Protein AF-A0A970WD62-F1 (afdb_monomer)

pLDDT: mean 77.35, std 17.76, range [35.75, 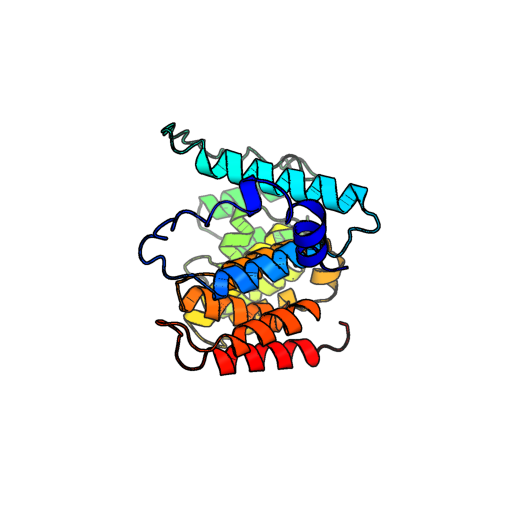95.81]

Mean predicted aligned error: 12.16 Å

Solvent-accessible surface area (backbone atoms only — not comparable to full-atom values): 16224 Å² total; per-residue (Å²): 133,56,71,65,57,52,48,46,73,73,40,54,85,37,71,76,60,66,43,75,75,71,78,70,73,63,74,84,58,78,73,58,62,57,37,51,52,42,50,51,55,64,44,39,66,65,56,72,70,53,86,44,73,66,54,48,52,55,49,51,50,53,51,52,50,52,52,54,53,71,75,70,64,90,70,88,79,88,73,84,76,78,71,77,78,50,97,77,74,67,69,91,80,57,96,60,79,72,84,44,73,50,54,55,46,38,51,49,18,57,75,70,71,48,60,45,70,62,29,47,54,56,28,51,76,77,36,45,63,65,58,65,73,56,50,51,42,44,72,68,37,85,90,61,49,68,70,51,35,36,53,35,47,59,52,52,68,62,42,76,37,75,60,51,58,56,51,45,53,50,52,40,30,60,39,55,73,77,67,46,92,37,74,45,49,51,42,43,54,53,46,69,64,32,63,66,55,52,68,69,40,49,70,62,57,58,49,50,48,51,50,55,33,48,57,32,53,39,45,83,50,43,66,52,23,54,29,25,39,58,48,38,21,73,70,45,55,80,68,48,41,57,53,41,50,54,54,48,69,71,50,80,53,96,69,55,49,94,59,51,57,57,47,36,52,51,18,40,53,47,36,73,68,47,94,85,121

Foldseek 3Di:
DDPVVVCCVVPVPPPVVVPDPPPPVPVVPPPLVQLVLLVCLVCCVVQVVPPDPVSNVVVVVVVVVVVVVVVVPPDDDPPPPPPPPPVQPDDPPDPDRCPDPLSVQLVVCVVVVHCNVVSLLVSLVVALADDLVSLLCLLPNPPQDPVSNLVSLVSPLSHLYLNNQLSLLVSLLVCCPPPNPDPNNVSSLVSNPDVCNCVSNPVVSLVVSLSVLSSQCSDLQQSSNLSSLQSCLRRPEPSLLVSLVVSLVVPDDVNHDPCSNVSSVSSSVSRVPDPPD

Secondary structure (DSSP, 8-state):
--HHHHHHHHHTTSHHHHS--------S----HHHHHHHHHHHHHHHTT--SHHHHHHHHHHHHHHHHHHHH--------------TT---TT-SS-S-SHHHHHHHHHHHTTSSHHHHHHHHHTT-S---HHHHHHHHH-TT--HHHHHHHHHHHTT---THHHHHHHHHHHHHHHHTSS-HHHHHHHHHHH-HHHHHHS-HHHHHHHHHHHHHHTT-S-HHHHHHHHHHHHHH--HHHHHHHHHHHHT---TTPPTTHHHHHHHHHHHHHT-TT-

Nearest PDB structures (foldseek):
  4nee-assembly4_G  TM=2.809E-01  e=1.357E-01  Rattus norvegicus
  6xns-assembly2_D  TM=2.224E-01  e=5.145E-01  synthetic construct

Structure (mmCIF, N/CA/C/O backbone):
data_AF-A0A970WD62-F1
#
_entry.id   AF-A0A970WD62-F1
#
loop_
_atom_site.group_PDB
_atom_site.id
_atom_site.type_symbol
_atom_site.label_atom_id
_atom_site.label_alt_id
_atom_site.label_comp_id
_atom_site.label_asym_id
_atom_site.label_entity_id
_atom_site.label_seq_id
_atom_site.pdbx_PDB_ins_code
_atom_site.Cartn_x
_atom_site.Cartn_y
_atom_site.Cartn_z
_atom_site.occupancy
_atom_site.B_iso_or_equiv
_atom_site.auth_seq_id
_atom_site.auth_comp_id
_atom_site.auth_asym_id
_atom_site.auth_atom_id
_atom_site.pdbx_PDB_model_num
ATOM 1 N N . MET A 1 1 ? -7.511 -5.326 35.220 1.00 47.59 1 MET A N 1
ATOM 2 C CA . MET A 1 1 ? -7.951 -4.019 35.756 1.00 47.59 1 MET A CA 1
ATOM 3 C C . MET A 1 1 ? -7.872 -3.024 34.613 1.00 47.59 1 MET A C 1
ATOM 5 O O . MET A 1 1 ? -6.783 -2.879 34.066 1.00 47.59 1 MET A O 1
ATOM 9 N N . ARG A 1 2 ? -8.993 -2.448 34.161 1.00 71.31 2 ARG A N 1
ATOM 10 C CA . ARG A 1 2 ? -8.977 -1.505 33.029 1.00 71.31 2 ARG A CA 1
ATOM 11 C C . ARG A 1 2 ? -8.326 -0.196 33.497 1.00 71.31 2 ARG A C 1
ATOM 13 O O . ARG A 1 2 ? -8.441 0.155 34.667 1.00 71.31 2 ARG A O 1
ATOM 20 N N . VAL A 1 3 ? -7.614 0.514 32.617 1.00 52.03 3 VAL A N 1
ATOM 21 C CA . VAL A 1 3 ? -6.916 1.778 32.957 1.00 52.03 3 VAL A CA 1
ATOM 22 C C . VAL A 1 3 ? -7.872 2.783 33.610 1.00 52.03 3 VAL A C 1
ATOM 24 O O . VAL A 1 3 ?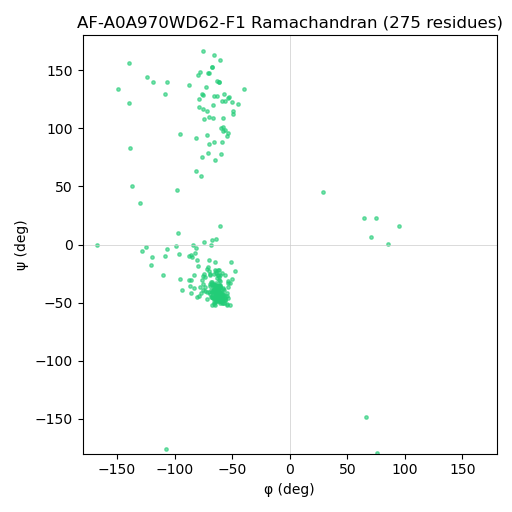 -7.505 3.441 34.579 1.00 52.03 3 VAL A O 1
ATOM 27 N N . LEU A 1 4 ? -9.125 2.817 33.153 1.00 51.03 4 LEU A N 1
ATOM 28 C CA . LEU A 1 4 ? -10.181 3.637 33.735 1.00 51.03 4 LEU A CA 1
ATOM 29 C C . LEU A 1 4 ? -10.470 3.279 35.205 1.00 51.03 4 LEU A C 1
ATOM 31 O O . LEU A 1 4 ? -10.520 4.174 36.040 1.00 51.03 4 LEU A O 1
ATOM 35 N N . ASP A 1 5 ? -10.556 1.990 35.555 1.00 62.59 5 ASP A N 1
ATOM 36 C CA . ASP A 1 5 ? -10.765 1.549 36.945 1.00 62.59 5 ASP A CA 1
ATOM 37 C C . ASP A 1 5 ? -9.610 1.979 37.853 1.00 62.59 5 ASP A C 1
ATOM 39 O O . ASP A 1 5 ? -9.812 2.330 39.014 1.00 62.59 5 ASP A O 1
ATOM 43 N N . TYR A 1 6 ? -8.381 1.937 37.329 1.00 69.56 6 TYR A N 1
ATOM 44 C CA . TYR A 1 6 ? -7.201 2.389 38.058 1.00 69.56 6 TYR A CA 1
ATOM 45 C C . TYR A 1 6 ? -7.244 3.900 38.295 1.00 69.56 6 TYR A C 1
ATOM 47 O O . TYR A 1 6 ? -7.002 4.337 39.417 1.00 69.56 6 TYR A O 1
ATOM 55 N N . LEU A 1 7 ? -7.574 4.688 37.268 1.00 63.34 7 LEU A N 1
ATOM 56 C CA . LEU A 1 7 ? -7.674 6.142 37.381 1.00 63.34 7 LEU A CA 1
ATOM 57 C C . LEU A 1 7 ? -8.795 6.554 38.341 1.00 63.34 7 LEU A C 1
ATOM 59 O O . LEU A 1 7 ? -8.563 7.386 39.213 1.00 63.34 7 LEU A O 1
ATOM 63 N N . ILE A 1 8 ? -9.959 5.904 38.260 1.00 74.44 8 ILE A N 1
ATOM 64 C CA . ILE A 1 8 ? -11.078 6.131 39.182 1.00 74.44 8 ILE A CA 1
ATOM 65 C C . ILE A 1 8 ? -10.669 5.785 40.619 1.00 74.44 8 ILE A C 1
ATOM 67 O O . ILE A 1 8 ? -10.850 6.601 41.515 1.00 74.44 8 ILE A O 1
ATOM 71 N N . ARG A 1 9 ? -10.050 4.621 40.861 1.00 78.38 9 ARG A N 1
ATOM 72 C CA . ARG A 1 9 ? -9.623 4.231 42.220 1.00 78.38 9 ARG A CA 1
ATOM 73 C C . ARG A 1 9 ? -8.501 5.103 42.781 1.00 78.38 9 ARG A C 1
ATOM 75 O O . ARG A 1 9 ? -8.440 5.307 43.986 1.00 78.38 9 ARG A O 1
ATOM 82 N N . ARG A 1 10 ? -7.573 5.559 41.936 1.00 77.00 10 ARG A N 1
ATOM 83 C CA . ARG A 1 10 ? -6.380 6.316 42.351 1.00 77.00 10 ARG A CA 1
ATOM 84 C C . ARG A 1 10 ? -6.680 7.802 42.542 1.00 77.00 10 ARG A C 1
ATOM 86 O O . ARG A 1 10 ? -6.104 8.406 43.439 1.00 77.00 10 ARG A O 1
ATOM 93 N N . TYR A 1 11 ? -7.536 8.375 41.698 1.00 74.56 11 TYR A N 1
ATOM 94 C CA . TYR A 1 11 ? -7.751 9.820 41.627 1.00 74.56 11 TYR A CA 1
ATOM 95 C C . TYR A 1 11 ? -9.189 10.252 41.920 1.00 74.56 11 TYR A C 1
ATOM 97 O O . TYR A 1 11 ? -9.402 11.442 42.126 1.00 74.56 11 TYR A O 1
ATOM 105 N N . GLY A 1 12 ? -10.160 9.335 42.000 1.00 77.50 12 GLY A N 1
ATOM 106 C CA . GLY A 1 12 ? -11.579 9.671 42.192 1.00 77.50 12 GLY A CA 1
ATOM 107 C C . GLY A 1 12 ? -11.889 10.423 43.490 1.00 77.50 12 GLY A C 1
ATOM 108 O O . GLY A 1 12 ? -12.830 11.204 43.539 1.00 77.50 12 GLY A O 1
ATOM 109 N N . GLU A 1 13 ? -11.060 10.248 44.519 1.00 83.81 13 GLU A N 1
ATOM 110 C CA . GLU A 1 13 ? -11.184 10.936 45.812 1.00 83.81 13 GLU A CA 1
ATOM 111 C C . GLU A 1 13 ? -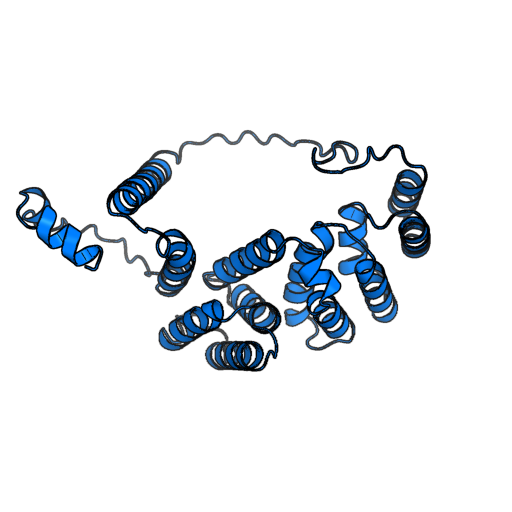10.463 12.298 45.856 1.00 83.81 13 GLU A C 1
ATOM 113 O O . GLU A 1 13 ? -10.628 13.050 46.815 1.00 83.81 13 GLU A O 1
ATOM 118 N N . THR A 1 14 ? -9.648 12.636 44.850 1.00 82.44 14 THR A N 1
ATOM 119 C CA . THR A 1 14 ? -8.865 13.883 44.863 1.00 82.44 14 THR A CA 1
ATOM 120 C C . THR A 1 14 ? -9.764 15.106 44.696 1.00 82.44 14 THR A C 1
ATOM 122 O O . THR A 1 14 ? -10.754 15.063 43.966 1.00 82.44 14 THR A O 1
ATOM 125 N N . GLU A 1 15 ? -9.404 16.237 45.315 1.00 75.56 15 GLU A N 1
ATOM 126 C CA . GLU A 1 15 ? -10.150 17.495 45.141 1.00 75.56 15 GLU A CA 1
ATOM 127 C C . GLU A 1 15 ? -10.313 17.884 43.668 1.00 75.56 15 GLU A C 1
ATOM 129 O O . GLU A 1 15 ? -11.339 18.438 43.287 1.00 75.56 15 GLU A O 1
ATOM 134 N N . VAL A 1 16 ? -9.326 17.563 42.828 1.00 69.19 16 VAL A N 1
ATOM 135 C CA . VAL A 1 16 ? -9.365 17.825 41.385 1.00 69.19 16 VAL A CA 1
ATOM 136 C C . VAL A 1 16 ? -10.467 17.013 40.698 1.00 69.19 16 VAL A C 1
ATOM 138 O O . VAL A 1 16 ? -11.173 17.564 39.862 1.00 69.19 16 VAL A O 1
ATOM 141 N N . ALA A 1 17 ? -10.663 15.746 41.080 1.00 67.44 17 ALA A N 1
ATOM 142 C CA . ALA A 1 17 ? -11.735 14.897 40.550 1.00 67.44 17 ALA A CA 1
ATOM 143 C C . ALA A 1 17 ? -13.124 15.254 41.106 1.00 67.44 17 ALA A C 1
ATOM 145 O O . ALA A 1 17 ? -14.132 15.004 40.449 1.00 67.44 17 ALA A O 1
ATOM 146 N N . ARG A 1 18 ? -13.180 15.852 42.305 1.00 65.88 18 ARG A N 1
ATOM 147 C CA . ARG A 1 18 ? -14.418 16.351 42.929 1.00 65.88 18 ARG A CA 1
ATOM 148 C C . ARG A 1 18 ? -14.867 17.703 42.381 1.00 65.88 18 ARG A C 1
ATOM 150 O O . ARG A 1 18 ? -16.024 18.078 42.568 1.00 65.88 18 ARG A O 1
ATOM 157 N N . ARG A 1 19 ? -13.980 18.454 41.719 1.00 64.06 19 ARG A N 1
ATOM 158 C CA . ARG A 1 19 ? -14.381 19.677 41.020 1.00 64.06 19 ARG A CA 1
ATOM 159 C C . ARG A 1 19 ? -15.308 19.273 39.874 1.00 64.06 19 ARG A C 1
ATOM 161 O O . ARG A 1 19 ? -14.919 18.416 39.079 1.00 64.06 19 ARG A O 1
ATOM 168 N N . PRO A 1 20 ? -16.509 19.872 39.756 1.00 56.88 20 PRO A N 1
ATOM 169 C CA . PRO A 1 20 ? -17.323 19.669 38.570 1.00 56.88 20 PRO A CA 1
ATOM 170 C C . PRO A 1 20 ? -16.439 20.005 37.378 1.00 56.88 20 PRO A C 1
ATOM 172 O O . PRO A 1 20 ? -15.805 21.067 37.375 1.00 56.88 20 PRO A O 1
ATOM 175 N N . ALA A 1 21 ? -16.341 19.078 36.419 1.00 54.88 21 ALA A N 1
ATOM 176 C CA . ALA A 1 21 ? -15.627 19.341 35.185 1.00 54.88 21 ALA A CA 1
ATOM 177 C C . ALA A 1 21 ? -16.164 20.677 34.680 1.00 54.88 21 ALA A C 1
ATOM 179 O O . ALA A 1 21 ? -17.356 20.785 34.372 1.00 54.88 21 ALA A O 1
ATOM 180 N N . ARG A 1 22 ? -15.321 21.726 34.692 1.00 48.91 22 ARG A N 1
ATOM 181 C CA . ARG A 1 22 ? -15.671 22.964 34.001 1.00 48.91 22 ARG A CA 1
ATOM 182 C C . ARG A 1 22 ? -16.082 22.472 32.632 1.00 48.91 22 ARG A C 1
ATOM 184 O O . ARG A 1 22 ? -15.311 21.721 32.035 1.00 48.91 22 ARG A O 1
ATOM 191 N N . ARG A 1 23 ? -17.311 22.784 32.203 1.00 41.25 23 ARG A N 1
ATOM 192 C CA . ARG A 1 23 ? -17.711 22.570 30.818 1.00 41.25 23 ARG A CA 1
ATOM 193 C C . ARG A 1 23 ? -16.652 23.304 30.011 1.00 41.25 23 ARG A C 1
ATOM 195 O O . ARG A 1 23 ? -16.745 24.509 29.814 1.00 41.25 23 ARG A O 1
ATOM 202 N N . VAL A 1 24 ? -15.610 22.586 29.607 1.00 44.94 24 VAL A N 1
ATOM 203 C CA . VAL A 1 24 ? -14.889 22.896 28.399 1.00 44.94 24 VAL A CA 1
ATOM 204 C C . VAL A 1 24 ? -16.021 22.765 27.412 1.00 44.94 24 VAL A C 1
ATOM 206 O O . VAL A 1 24 ? -16.518 21.663 27.173 1.00 44.94 24 VAL A O 1
ATOM 209 N N . ALA A 1 25 ? -16.583 23.906 27.019 1.00 43.12 25 ALA A N 1
ATOM 210 C CA . ALA A 1 25 ? -17.417 23.964 25.848 1.00 43.12 25 ALA A CA 1
ATOM 211 C C . ALA A 1 25 ? -16.479 23.483 24.748 1.00 43.12 25 ALA A C 1
ATOM 213 O O . ALA A 1 25 ? -15.704 24.267 24.215 1.00 43.12 25 ALA A O 1
ATOM 214 N N . LEU A 1 26 ? -16.433 22.162 24.544 1.00 47.00 26 LEU A N 1
ATOM 215 C CA . LEU A 1 26 ? -15.782 21.564 23.401 1.00 47.00 26 LEU A CA 1
ATOM 216 C C . LEU A 1 26 ? -16.528 22.219 22.247 1.00 47.00 26 LEU A C 1
ATOM 218 O O . LEU A 1 26 ? -17.742 22.017 22.164 1.00 47.00 26 LEU A O 1
ATOM 222 N N . PRO A 1 27 ? -15.880 23.127 21.506 1.00 44.44 27 PRO A N 1
ATOM 223 C CA . PRO A 1 27 ? -16.563 24.099 20.665 1.00 44.44 27 PRO A CA 1
ATOM 224 C C . PRO A 1 27 ? -17.275 23.355 19.548 1.00 44.44 27 PRO A C 1
ATOM 226 O O . PRO A 1 27 ? -16.634 23.088 18.547 1.00 44.44 27 PRO A O 1
ATOM 229 N N . THR A 1 28 ? -18.528 22.918 19.762 1.00 46.50 28 THR A N 1
ATOM 230 C CA . THR A 1 28 ? -19.273 22.001 18.870 1.00 46.50 28 THR A CA 1
ATOM 231 C C . THR A 1 28 ? -18.332 21.064 18.115 1.00 46.50 28 THR A C 1
ATOM 233 O O . THR A 1 28 ? -18.378 20.977 16.891 1.00 46.50 28 THR A O 1
ATOM 236 N N . ALA A 1 29 ? -17.366 20.483 18.835 1.00 52.38 29 ALA A N 1
ATOM 237 C CA . ALA A 1 29 ? -16.279 19.785 18.186 1.00 52.38 29 ALA A CA 1
ATOM 238 C C . ALA A 1 29 ? -16.916 18.493 17.714 1.00 52.38 29 ALA A C 1
ATOM 240 O O . ALA A 1 29 ? -17.318 17.674 18.542 1.00 52.38 29 ALA A O 1
ATOM 241 N N . VAL A 1 30 ? -17.110 18.373 16.403 1.00 59.53 30 VAL A N 1
ATOM 242 C CA . VAL A 1 30 ? -17.568 17.136 15.787 1.00 59.53 30 VAL A CA 1
ATOM 243 C C . VAL A 1 30 ? -16.529 16.101 16.185 1.00 59.53 30 VAL A C 1
ATOM 245 O O . VAL A 1 30 ? -15.395 16.113 15.710 1.00 59.53 30 VAL A O 1
ATOM 248 N N . VAL A 1 31 ? -16.871 15.290 17.184 1.00 71.12 31 VAL A N 1
ATOM 249 C CA . VAL A 1 31 ? -15.969 14.268 17.687 1.00 71.12 31 VAL A CA 1
ATOM 250 C C . VAL A 1 31 ? -15.826 13.280 16.549 1.00 71.12 31 VAL A C 1
ATOM 252 O O . VAL A 1 31 ? -16.775 12.568 16.227 1.00 71.12 31 VAL A O 1
ATOM 255 N N . ASN A 1 32 ? -14.648 13.257 15.928 1.00 81.19 32 ASN A N 1
ATOM 256 C CA . ASN A 1 32 ? -14.315 12.280 14.907 1.00 81.19 32 ASN A CA 1
ATOM 257 C C . ASN A 1 32 ? -14.150 10.911 15.594 1.00 81.19 32 ASN A C 1
ATOM 259 O O . ASN A 1 32 ? -13.049 10.453 15.905 1.00 81.19 32 ASN A O 1
ATOM 263 N N . THR A 1 33 ? -15.287 10.276 15.893 1.00 83.50 33 THR A N 1
ATOM 264 C CA . THR A 1 33 ? -15.407 8.949 16.517 1.00 83.50 33 THR A CA 1
ATOM 265 C C . THR A 1 33 ? -14.613 7.908 15.746 1.00 83.50 33 THR A C 1
ATOM 267 O O . THR A 1 33 ? -14.030 7.001 16.337 1.00 83.50 33 THR A O 1
ATOM 270 N N . ARG A 1 34 ? -14.506 8.083 14.430 1.00 86.62 34 ARG A N 1
ATOM 271 C CA . ARG A 1 34 ? -13.690 7.244 13.565 1.00 86.62 34 ARG A CA 1
ATOM 272 C C . ARG A 1 34 ? -12.201 7.360 13.871 1.00 86.62 34 ARG A C 1
ATOM 274 O O . ARG A 1 34 ? -11.548 6.341 14.095 1.00 86.62 34 ARG A O 1
ATOM 281 N N . ALA A 1 35 ? -11.672 8.580 13.921 1.00 87.00 35 ALA A N 1
ATOM 282 C CA . ALA A 1 35 ? -10.288 8.819 14.311 1.00 87.00 35 ALA A CA 1
ATOM 283 C C . ALA A 1 35 ? -10.011 8.252 15.709 1.00 87.00 35 ALA A C 1
ATOM 285 O O . ALA A 1 35 ? -8.979 7.618 15.915 1.00 87.00 35 ALA A O 1
ATOM 286 N N . MET A 1 36 ? -10.960 8.372 16.645 1.00 85.75 36 MET A N 1
ATOM 287 C CA . MET A 1 36 ? -10.831 7.754 17.968 1.00 85.75 36 MET A CA 1
ATOM 288 C C . MET A 1 36 ? -10.695 6.227 17.903 1.00 85.75 36 MET A C 1
ATOM 290 O O . MET A 1 36 ? -9.822 5.682 18.575 1.00 85.75 36 MET A O 1
ATOM 294 N N . VAL A 1 37 ? -11.512 5.535 17.098 1.00 86.31 37 VAL A N 1
ATOM 295 C CA . VAL A 1 37 ? -11.415 4.074 16.914 1.00 86.31 37 VAL A CA 1
ATOM 296 C C . VAL A 1 37 ? -10.076 3.692 16.284 1.00 86.31 37 VAL A C 1
ATOM 298 O O . VAL A 1 37 ? -9.373 2.830 16.811 1.00 86.31 37 VAL A O 1
ATOM 301 N N . VAL A 1 38 ? -9.668 4.369 15.208 1.00 89.19 38 VAL A N 1
ATOM 302 C CA . VAL A 1 38 ? -8.378 4.113 14.548 1.00 89.19 38 VAL A CA 1
ATOM 303 C C . VAL A 1 38 ? -7.218 4.309 15.521 1.00 89.19 38 VAL A C 1
ATOM 305 O O . VAL A 1 38 ? -6.383 3.416 15.674 1.00 89.19 38 VAL A O 1
ATOM 308 N N . HIS A 1 39 ? -7.172 5.440 16.226 1.00 87.75 39 HIS A N 1
ATOM 309 C CA . HIS A 1 39 ? -6.118 5.710 17.200 1.00 87.75 39 HIS A CA 1
ATOM 310 C C . HIS A 1 39 ? -6.154 4.732 18.371 1.00 87.75 39 HIS A C 1
ATOM 312 O O . HIS A 1 39 ? -5.092 4.318 18.830 1.00 87.75 39 HIS A O 1
ATOM 318 N N . HIS A 1 40 ? -7.337 4.293 18.812 1.00 85.38 40 HIS A N 1
ATOM 319 C CA . HIS A 1 40 ? -7.452 3.247 19.822 1.00 85.38 40 HIS A CA 1
ATOM 320 C C . HIS A 1 40 ? -6.751 1.959 19.379 1.00 85.38 40 HIS A C 1
ATOM 322 O O . HIS A 1 40 ? -5.985 1.400 20.159 1.00 85.38 40 HIS A O 1
ATOM 328 N N . HIS A 1 41 ? -6.938 1.522 18.132 1.00 87.00 41 HIS A N 1
ATOM 329 C CA . HIS A 1 41 ? -6.285 0.327 17.581 1.00 87.00 41 HIS A CA 1
ATOM 330 C C . HIS A 1 41 ? -4.786 0.511 17.323 1.00 87.00 41 HIS A C 1
ATOM 332 O O . HIS A 1 41 ? -3.980 -0.362 17.642 1.00 87.00 41 HIS A O 1
ATOM 338 N N . LEU A 1 42 ? -4.374 1.671 16.811 1.00 86.12 42 LEU A N 1
ATOM 339 C CA . LEU A 1 42 ? -2.954 1.990 16.638 1.00 86.12 42 LEU A CA 1
ATOM 340 C C . LEU A 1 42 ? -2.217 2.020 17.981 1.00 86.12 42 LEU A C 1
ATOM 342 O O . LEU A 1 42 ? -1.079 1.561 18.094 1.00 86.12 42 LEU A O 1
ATOM 346 N N . TRP A 1 43 ? -2.871 2.537 19.020 1.00 78.38 43 TRP A N 1
ATOM 347 C CA . TRP A 1 43 ? -2.307 2.614 20.362 1.00 78.38 43 TRP A CA 1
ATOM 348 C C . TRP A 1 43 ? -2.475 1.319 21.136 1.00 78.38 43 TRP A C 1
ATOM 350 O O . TRP A 1 43 ? -1.653 1.044 22.006 1.00 78.38 43 TRP A O 1
ATOM 360 N N . SER A 1 44 ? -3.478 0.494 20.838 1.00 64.75 44 SER A N 1
ATOM 361 C CA . SER A 1 44 ? -3.632 -0.802 21.489 1.00 64.75 44 SER A CA 1
ATOM 362 C C . SER A 1 44 ? -2.432 -1.684 21.170 1.00 64.75 44 SER A C 1
ATOM 364 O O . SER A 1 44 ? -1.925 -2.290 22.090 1.00 64.75 44 SER A O 1
ATOM 366 N N . GLY A 1 45 ? -1.841 -1.649 19.972 1.00 60.44 45 GLY A N 1
ATOM 367 C CA . GLY A 1 45 ? -0.559 -2.328 19.707 1.00 60.44 45 GLY A CA 1
ATOM 368 C C . GLY A 1 45 ? 0.621 -1.790 20.536 1.00 60.44 45 GLY A C 1
ATOM 369 O O . GLY A 1 45 ? 1.548 -2.522 20.883 1.00 60.44 45 GLY A O 1
ATOM 370 N N . VAL A 1 46 ? 0.574 -0.511 20.916 1.00 56.84 46 VAL A N 1
ATOM 371 C CA . VAL A 1 46 ? 1.557 0.114 21.811 1.00 56.84 46 VAL A CA 1
ATOM 372 C C . VAL A 1 46 ? 1.284 -0.300 23.266 1.00 56.84 46 VAL A C 1
ATOM 374 O O . VAL A 1 46 ? 2.214 -0.625 23.997 1.00 56.84 46 VAL A O 1
ATOM 377 N N . VAL A 1 47 ? 0.032 -0.338 23.714 1.00 49.78 47 VAL A N 1
ATOM 378 C CA . VAL A 1 47 ? -0.349 -0.601 25.115 1.00 49.78 47 VAL A CA 1
ATOM 379 C C . VAL A 1 47 ? -0.494 -2.106 25.416 1.00 49.78 47 VAL A C 1
ATOM 381 O O . VAL A 1 47 ? -0.159 -2.550 26.516 1.00 49.78 47 VAL A O 1
ATOM 384 N N . ALA A 1 48 ? -0.884 -2.920 24.436 1.00 46.16 48 ALA A N 1
ATOM 385 C CA . ALA A 1 48 ? -0.973 -4.386 24.441 1.00 46.16 48 ALA A CA 1
ATOM 386 C C . ALA A 1 48 ? 0.421 -5.014 24.287 1.00 46.16 48 ALA A C 1
ATOM 388 O O . ALA A 1 48 ? 0.757 -5.742 23.363 1.00 46.16 48 ALA A O 1
ATOM 389 N N . GLY A 1 49 ? 1.268 -4.675 25.239 1.00 47.62 49 GLY A N 1
ATOM 390 C CA . GLY A 1 49 ? 2.610 -5.211 25.443 1.00 47.62 49 GLY A CA 1
ATOM 391 C C . GLY A 1 49 ? 3.163 -4.815 26.809 1.00 47.62 49 GLY A C 1
ATOM 392 O O . GLY A 1 49 ? 4.277 -5.187 27.170 1.00 47.62 49 GLY A O 1
ATOM 393 N N . VAL A 1 50 ? 2.380 -4.059 27.580 1.00 48.66 50 VAL A N 1
ATOM 394 C CA . VAL A 1 50 ? 2.660 -3.671 28.950 1.00 48.66 50 VAL A CA 1
ATOM 395 C C . VAL A 1 50 ? 2.493 -4.901 29.835 1.00 48.66 50 VAL A C 1
ATOM 397 O O . VAL A 1 50 ? 1.395 -5.248 30.263 1.00 48.66 50 VAL A O 1
ATOM 400 N N . LYS A 1 51 ? 3.608 -5.587 30.089 1.00 57.53 51 LYS A N 1
ATOM 401 C CA . LYS A 1 51 ? 3.649 -6.773 30.956 1.00 57.53 51 LYS A CA 1
ATOM 402 C C . LYS A 1 51 ? 3.680 -6.399 32.439 1.00 57.53 51 LYS A C 1
ATOM 404 O O . LYS A 1 51 ? 3.485 -7.258 33.292 1.00 57.53 51 LYS A O 1
ATOM 409 N N . SER A 1 52 ? 3.942 -5.127 32.753 1.00 62.91 52 SER A N 1
ATOM 410 C CA . SER A 1 52 ? 4.104 -4.642 34.122 1.00 62.91 52 SER A CA 1
ATOM 411 C C . SER A 1 52 ? 3.459 -3.276 34.358 1.00 62.91 52 SER A C 1
ATOM 413 O O . SER A 1 52 ? 3.305 -2.446 33.463 1.00 62.91 52 SER A O 1
ATOM 415 N N . ARG A 1 53 ? 3.132 -3.011 35.624 1.00 48.81 53 ARG A N 1
ATOM 416 C CA . ARG A 1 53 ? 2.557 -1.739 36.080 1.00 48.81 53 ARG A CA 1
ATOM 417 C C . ARG A 1 53 ? 3.469 -0.532 35.811 1.00 48.81 53 ARG A C 1
ATOM 419 O O . ARG A 1 53 ? 2.957 0.534 35.485 1.00 48.81 53 ARG A O 1
ATOM 426 N N . SER A 1 54 ? 4.790 -0.700 35.902 1.00 61.69 54 SER A N 1
ATOM 427 C CA . SER A 1 54 ? 5.760 0.367 35.615 1.00 61.69 54 SER A CA 1
ATOM 428 C C . SER A 1 54 ? 5.771 0.750 34.133 1.00 61.69 54 SER A C 1
ATOM 430 O O . SER A 1 54 ? 5.754 1.934 33.808 1.00 61.69 54 SER A O 1
ATOM 432 N N . GLN A 1 55 ? 5.688 -0.232 33.227 1.00 55.06 55 GLN A N 1
ATOM 433 C CA . GLN A 1 55 ? 5.578 0.021 31.786 1.00 55.06 55 GLN A CA 1
ATOM 434 C C . GLN A 1 55 ? 4.277 0.749 31.424 1.00 55.06 55 GLN A C 1
ATOM 436 O O . GLN A 1 55 ? 4.275 1.568 30.509 1.00 55.06 55 GLN A O 1
ATOM 441 N N . ALA A 1 56 ? 3.184 0.485 32.150 1.00 49.09 56 ALA A N 1
ATOM 442 C CA . ALA A 1 56 ? 1.919 1.198 31.972 1.00 49.09 56 ALA A CA 1
ATOM 443 C C . ALA A 1 56 ? 2.077 2.676 32.344 1.00 49.09 56 ALA A C 1
ATOM 445 O O . ALA A 1 56 ? 1.712 3.561 31.575 1.00 49.09 56 ALA A O 1
ATOM 446 N N . GLN A 1 57 ? 2.657 2.929 33.520 1.00 54.31 57 GLN A N 1
ATOM 447 C CA . GLN A 1 57 ? 2.849 4.271 34.067 1.00 54.31 57 GLN A CA 1
ATOM 448 C C . GLN A 1 57 ? 3.787 5.111 33.199 1.00 54.31 57 GLN A C 1
ATOM 450 O O . GLN A 1 57 ? 3.455 6.248 32.884 1.00 54.31 57 GLN A O 1
ATOM 455 N N . GLN A 1 58 ? 4.904 4.539 32.746 1.00 62.88 58 GLN A N 1
ATOM 456 C CA . GLN A 1 58 ? 5.860 5.248 31.897 1.00 62.88 58 GLN A CA 1
ATOM 457 C C . GLN A 1 58 ? 5.283 5.576 30.514 1.00 62.88 58 GLN A C 1
ATOM 459 O O . GLN A 1 58 ? 5.554 6.636 29.961 1.00 62.88 58 GLN A O 1
ATOM 464 N N . ARG A 1 59 ? 4.426 4.709 29.962 1.00 58.28 59 ARG A N 1
ATOM 465 C CA . ARG A 1 59 ? 3.754 4.986 28.684 1.00 58.28 59 ARG A CA 1
ATOM 466 C C . ARG A 1 59 ? 2.655 6.034 28.813 1.00 58.28 59 ARG A C 1
ATOM 468 O O . ARG A 1 59 ? 2.557 6.884 27.938 1.00 58.28 59 ARG A O 1
ATOM 475 N N . ILE A 1 60 ? 1.872 6.005 29.893 1.00 57.12 60 ILE A N 1
ATOM 476 C CA . ILE A 1 60 ? 0.884 7.055 30.183 1.00 57.12 60 ILE A CA 1
ATOM 477 C C . ILE A 1 60 ? 1.591 8.404 30.362 1.00 57.12 60 ILE A C 1
ATOM 479 O O . ILE A 1 60 ? 1.149 9.387 29.781 1.00 57.12 60 ILE A O 1
ATOM 483 N N . ALA A 1 61 ? 2.720 8.440 31.077 1.00 62.44 61 ALA A N 1
ATOM 484 C CA . ALA A 1 61 ? 3.532 9.649 31.214 1.00 62.44 61 ALA A CA 1
ATOM 485 C C . ALA A 1 61 ? 4.018 10.179 29.852 1.00 62.44 61 ALA A C 1
ATOM 487 O O . ALA A 1 61 ? 3.881 11.364 29.580 1.00 62.44 61 ALA A O 1
ATOM 488 N N . ASN A 1 62 ? 4.491 9.305 28.957 1.00 56.91 62 ASN A N 1
ATOM 489 C CA . ASN A 1 62 ? 4.915 9.710 27.611 1.00 56.91 62 ASN A CA 1
ATOM 490 C C . ASN A 1 62 ? 3.762 10.243 26.744 1.00 56.91 62 ASN A C 1
ATOM 492 O O . ASN A 1 62 ? 3.979 11.130 25.926 1.00 56.91 62 ASN A O 1
ATOM 496 N N . VAL A 1 63 ? 2.549 9.695 26.884 1.00 50.47 63 VAL A N 1
ATOM 497 C CA . VAL A 1 63 ? 1.364 10.203 26.170 1.00 50.47 63 VAL A CA 1
ATOM 498 C C . VAL A 1 63 ? 0.971 11.577 26.703 1.00 50.47 63 VAL A C 1
ATOM 500 O O . VAL A 1 63 ? 0.743 12.479 25.906 1.00 50.47 63 VAL A O 1
ATOM 503 N N . LEU A 1 64 ? 0.942 11.750 28.027 1.00 52.72 64 LEU A N 1
ATOM 504 C CA . LEU A 1 64 ? 0.633 13.035 28.653 1.00 52.72 64 LEU A CA 1
ATOM 505 C C . LEU A 1 64 ? 1.654 14.111 28.265 1.00 52.72 64 LEU A C 1
ATOM 507 O O . LEU A 1 64 ? 1.238 15.190 27.863 1.00 52.72 64 LEU A O 1
ATOM 511 N N . HIS A 1 65 ? 2.950 13.785 28.257 1.00 59.72 65 HIS A N 1
ATOM 512 C CA . HIS A 1 65 ? 3.989 14.705 27.785 1.00 59.72 65 HIS A CA 1
ATOM 513 C C . HIS A 1 65 ? 3.781 15.132 26.328 1.00 59.72 65 HIS A C 1
ATOM 515 O O . HIS A 1 65 ? 3.817 16.316 26.030 1.00 59.72 65 HIS A O 1
ATOM 521 N N . ARG A 1 66 ? 3.466 14.198 25.420 1.00 52.16 66 ARG A N 1
ATOM 522 C CA . ARG A 1 66 ? 3.191 14.555 24.015 1.00 52.16 66 ARG A CA 1
ATOM 523 C C . ARG A 1 66 ? 1.950 15.424 23.856 1.00 52.16 66 ARG A C 1
ATOM 525 O O . ARG A 1 66 ? 1.913 16.254 22.955 1.00 52.16 66 ARG A O 1
ATOM 532 N N . MET A 1 67 ? 0.924 15.205 24.678 1.00 44.84 67 MET A N 1
ATOM 533 C CA . MET A 1 67 ? -0.270 16.049 24.666 1.00 44.84 67 MET A CA 1
ATOM 534 C C . MET A 1 67 ? 0.076 17.456 25.157 1.00 44.84 67 MET A C 1
ATOM 536 O O . MET A 1 67 ? -0.300 18.411 24.492 1.00 44.84 67 MET A O 1
ATOM 540 N N . GLU A 1 68 ? 0.839 17.591 26.244 1.00 57.59 68 GLU A N 1
ATOM 541 C CA . GLU A 1 68 ? 1.333 18.888 26.731 1.00 57.59 68 GLU A CA 1
ATOM 542 C C . GLU A 1 68 ? 2.178 19.620 25.674 1.00 57.59 68 GLU A C 1
ATOM 544 O O . GLU A 1 68 ? 1.922 20.793 25.407 1.00 57.59 68 GLU A O 1
ATOM 549 N N . ASP A 1 69 ? 3.083 18.916 24.987 1.00 52.22 69 ASP A N 1
ATOM 550 C CA . ASP A 1 69 ? 3.920 19.494 23.926 1.00 52.22 69 ASP A CA 1
ATOM 551 C C . ASP A 1 69 ? 3.095 19.930 22.698 1.00 52.22 69 ASP A C 1
ATOM 553 O O . ASP A 1 69 ? 3.349 20.985 22.113 1.00 52.22 69 ASP A O 1
ATOM 557 N N . SER A 1 70 ? 2.056 19.161 22.340 1.00 46.75 70 SER A N 1
ATOM 558 C CA . SER A 1 70 ? 1.174 19.449 21.193 1.00 46.75 70 SER A CA 1
ATOM 559 C C . SER A 1 70 ? 0.247 20.648 21.425 1.00 46.75 70 SER A C 1
ATOM 561 O O . SER A 1 70 ? -0.250 21.229 20.464 1.00 46.75 70 SER A O 1
ATOM 563 N N . PHE A 1 71 ? 0.002 21.028 22.684 1.00 49.00 71 PHE A N 1
ATOM 564 C CA . PHE A 1 71 ? -0.767 22.228 23.035 1.00 49.00 71 PHE A CA 1
ATOM 565 C C . PHE A 1 71 ? 0.122 23.448 23.337 1.00 49.00 71 PHE A C 1
ATOM 567 O O . PHE A 1 71 ? -0.409 24.546 23.490 1.00 49.00 71 PHE A O 1
ATOM 5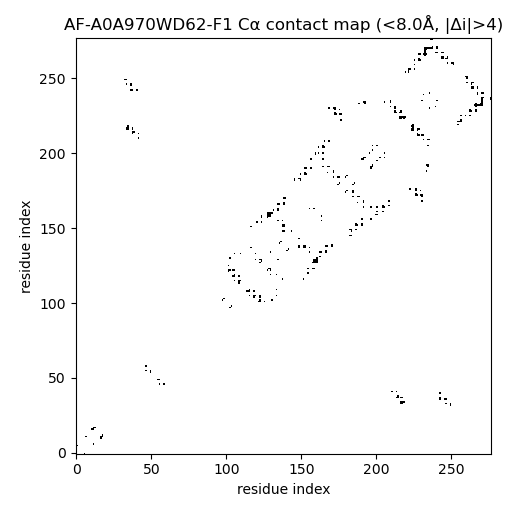74 N N . GLY A 1 72 ? 1.448 23.273 23.418 1.00 45.19 72 GLY A N 1
ATOM 575 C CA . GLY A 1 72 ? 2.399 24.311 23.834 1.00 45.19 72 GLY A CA 1
ATOM 576 C C . GLY A 1 72 ? 3.262 24.928 22.729 1.00 45.19 72 GLY A C 1
ATOM 577 O O . GLY A 1 72 ? 4.028 25.836 23.026 1.00 45.19 72 GLY A O 1
ATOM 578 N N . SER A 1 73 ? 3.174 24.465 21.478 1.00 45.69 73 SER A N 1
ATOM 579 C CA . SER A 1 73 ? 4.106 24.870 20.408 1.00 45.69 73 SER A CA 1
ATOM 580 C C . SER A 1 73 ? 3.416 25.169 19.070 1.00 45.69 73 SER A C 1
ATOM 582 O O . SER A 1 73 ? 3.809 24.686 18.015 1.00 45.69 73 SER A O 1
ATOM 584 N N . ALA A 1 74 ? 2.377 26.006 19.116 1.00 44.00 74 ALA A N 1
ATOM 585 C CA . ALA A 1 74 ? 1.843 26.696 17.939 1.00 44.00 74 ALA A CA 1
ATOM 586 C C . ALA A 1 74 ? 2.407 28.128 17.849 1.00 44.00 74 ALA A C 1
ATOM 588 O O . ALA A 1 74 ? 1.651 29.079 17.665 1.00 44.00 74 ALA A O 1
ATOM 589 N N . GLU A 1 75 ? 3.723 28.282 18.024 1.00 43.66 75 GLU A N 1
ATOM 590 C CA . GLU A 1 75 ? 4.429 29.514 17.664 1.00 43.66 75 GLU A CA 1
ATOM 591 C C . GLU A 1 75 ? 5.285 29.261 16.422 1.00 43.66 75 GLU A C 1
ATOM 593 O O . GLU A 1 75 ? 5.996 28.264 16.307 1.00 43.66 75 GLU A O 1
ATOM 598 N N . GLU A 1 76 ? 5.094 30.168 15.473 1.00 49.78 76 GLU A N 1
ATOM 599 C CA . GLU A 1 76 ? 5.687 30.282 14.152 1.00 49.78 76 GLU A CA 1
ATOM 600 C C . GLU A 1 76 ? 7.207 30.062 14.151 1.00 49.78 76 GLU A C 1
ATOM 602 O O . GLU A 1 76 ? 7.955 30.852 14.718 1.00 49.78 76 GLU A O 1
ATOM 607 N N . ASP A 1 77 ? 7.677 29.066 13.401 1.00 35.75 77 ASP A N 1
ATOM 608 C CA . ASP A 1 77 ? 8.974 29.182 12.734 1.00 35.75 77 ASP A CA 1
ATOM 609 C C . ASP A 1 77 ? 8.867 28.598 11.324 1.00 35.75 77 ASP A C 1
ATOM 611 O O . ASP A 1 77 ? 9.124 27.425 11.047 1.00 35.75 77 ASP A O 1
ATOM 615 N N . GLY A 1 78 ? 8.364 29.447 10.429 1.00 42.88 78 GLY A N 1
ATOM 616 C CA . GLY A 1 78 ? 8.439 29.252 8.993 1.00 42.88 78 GLY A CA 1
ATOM 617 C C . GLY A 1 78 ? 9.843 29.582 8.506 1.00 42.88 78 GLY A C 1
ATOM 618 O O . GLY A 1 78 ? 10.052 30.622 7.886 1.00 42.88 78 GLY A O 1
ATOM 619 N N . THR A 1 79 ? 10.795 28.689 8.749 1.00 37.59 79 THR A N 1
ATOM 620 C CA . THR A 1 79 ? 12.016 28.626 7.949 1.00 37.59 79 THR A CA 1
ATOM 621 C C . THR A 1 79 ? 11.814 27.574 6.868 1.00 37.59 79 THR A C 1
ATOM 623 O O . THR A 1 79 ? 11.965 26.371 7.065 1.00 37.59 79 THR A O 1
ATOM 626 N N . ASP A 1 80 ? 11.406 28.069 5.700 1.00 40.81 80 ASP A N 1
ATOM 627 C CA . ASP A 1 80 ? 11.404 27.362 4.422 1.00 40.81 80 ASP A CA 1
ATOM 628 C C . ASP A 1 80 ? 12.862 27.064 4.022 1.00 40.81 80 ASP A C 1
ATOM 630 O O . ASP A 1 80 ? 13.457 27.704 3.150 1.00 40.81 80 ASP A O 1
ATOM 634 N N . GLU A 1 81 ? 13.487 26.113 4.722 1.00 36.22 81 GLU A N 1
ATOM 635 C CA . GLU A 1 81 ? 14.698 25.458 4.253 1.00 36.22 81 GLU A CA 1
ATOM 636 C C . GLU A 1 81 ? 14.310 24.571 3.073 1.00 36.22 81 GLU A C 1
ATOM 638 O O . GLU A 1 81 ? 14.050 23.371 3.180 1.00 36.22 81 GLU A O 1
ATOM 643 N N . SER A 1 82 ? 14.301 25.196 1.901 1.00 38.56 82 SER A N 1
ATOM 644 C CA . SER A 1 82 ? 14.463 24.516 0.627 1.00 38.56 82 SER A CA 1
ATOM 645 C C . SER A 1 82 ? 15.820 23.802 0.611 1.00 38.56 82 SER A C 1
ATOM 647 O O . SER A 1 82 ? 16.798 24.239 0.003 1.00 38.56 82 SER A O 1
ATOM 649 N N . HIS A 1 83 ? 15.894 22.655 1.287 1.00 36.78 83 HIS A N 1
ATOM 650 C CA . HIS A 1 83 ? 16.906 21.656 1.011 1.00 36.78 83 HIS A CA 1
ATOM 651 C C . HIS A 1 83 ? 16.737 21.270 -0.455 1.00 36.78 83 HIS A C 1
ATOM 653 O O . HIS A 1 83 ? 15.873 20.476 -0.827 1.00 36.78 83 HIS A O 1
ATOM 659 N N . SER A 1 84 ? 17.559 21.875 -1.312 1.00 36.09 84 SER A N 1
ATOM 660 C CA . SER A 1 84 ? 17.854 21.353 -2.635 1.00 36.09 84 SER A CA 1
ATOM 661 C C . SER A 1 84 ? 18.317 19.917 -2.429 1.00 36.09 84 SER A C 1
ATOM 663 O O . SER A 1 84 ? 19.485 19.692 -2.122 1.00 36.09 84 SER A O 1
ATOM 665 N N . ILE A 1 85 ? 17.391 18.965 -2.568 1.00 41.28 85 ILE A N 1
ATOM 666 C CA . ILE A 1 85 ? 17.668 17.534 -2.561 1.00 41.28 85 ILE A CA 1
ATOM 667 C C . ILE A 1 85 ? 18.696 17.314 -3.660 1.00 41.28 85 ILE A C 1
ATOM 669 O O . ILE A 1 85 ? 18.368 17.278 -4.849 1.00 41.28 85 ILE A O 1
ATOM 673 N N . ASN A 1 86 ? 19.964 17.230 -3.274 1.00 46.28 86 ASN A N 1
ATOM 674 C CA . ASN A 1 86 ? 21.000 16.827 -4.186 1.00 46.28 86 ASN A CA 1
ATOM 675 C C . ASN A 1 86 ? 20.684 15.363 -4.509 1.00 46.28 86 ASN A C 1
ATOM 677 O O . ASN A 1 86 ? 20.644 14.546 -3.592 1.00 46.28 86 ASN A O 1
ATOM 681 N N . PRO A 1 87 ? 20.447 14.974 -5.772 1.00 48.69 87 PRO A N 1
ATOM 682 C CA . PRO A 1 87 ? 20.131 13.585 -6.121 1.00 48.69 87 PRO A CA 1
ATOM 683 C C . PRO A 1 87 ? 21.281 12.595 -5.833 1.00 48.69 87 PRO A C 1
ATOM 685 O O . PRO A 1 87 ? 21.178 11.424 -6.197 1.00 48.69 87 PRO A O 1
ATOM 688 N N . PHE A 1 88 ? 22.370 13.075 -5.224 1.00 51.88 88 PHE A N 1
ATOM 689 C CA . PHE A 1 88 ? 23.517 12.322 -4.726 1.00 51.88 88 PHE A CA 1
ATOM 690 C C . PHE A 1 88 ? 23.592 12.240 -3.191 1.00 51.88 88 PHE A C 1
ATOM 692 O O . PHE A 1 88 ? 24.419 11.477 -2.697 1.00 51.88 88 PHE A O 1
ATOM 699 N N . ASP A 1 89 ? 22.767 12.989 -2.450 1.00 48.88 89 ASP A N 1
ATOM 700 C CA . ASP A 1 89 ? 22.691 12.875 -0.991 1.00 48.88 89 ASP A CA 1
ATOM 701 C C . ASP A 1 89 ? 21.787 11.684 -0.665 1.00 48.88 89 ASP A C 1
ATOM 703 O O . ASP A 1 89 ? 20.557 11.750 -0.661 1.00 48.88 89 ASP A O 1
ATOM 707 N N . GLU A 1 90 ? 22.433 10.530 -0.530 1.00 52.84 90 GLU A N 1
ATOM 708 C CA . GLU A 1 90 ? 21.791 9.252 -0.268 1.00 52.84 90 GLU A CA 1
ATOM 709 C C . GLU A 1 90 ? 21.420 9.088 1.204 1.00 52.84 90 GLU A C 1
ATOM 711 O O . GLU A 1 90 ? 22.178 9.502 2.081 1.00 52.84 90 GLU A O 1
ATOM 716 N N . PRO A 1 91 ? 20.298 8.409 1.505 1.00 52.66 91 PRO A N 1
ATOM 717 C CA . PRO A 1 91 ? 20.070 7.920 2.854 1.00 52.66 91 PRO A CA 1
ATOM 718 C C . PRO A 1 91 ? 21.237 7.002 3.251 1.00 52.66 91 PRO A C 1
ATOM 720 O O . PRO A 1 91 ? 21.562 6.071 2.511 1.00 52.66 91 PRO A O 1
ATOM 723 N N . GLU A 1 92 ? 21.827 7.248 4.428 1.00 50.25 92 GLU A N 1
ATOM 724 C CA . GLU A 1 92 ? 23.000 6.542 4.992 1.00 50.25 92 GLU A CA 1
ATOM 725 C C . GLU A 1 92 ? 22.884 5.000 4.997 1.00 50.25 92 GLU A C 1
ATOM 727 O O . GLU A 1 92 ? 23.880 4.294 5.128 1.00 50.25 92 GLU A O 1
ATOM 732 N N . ASP A 1 93 ? 21.679 4.463 4.799 1.00 51.78 93 ASP A N 1
ATOM 733 C CA . ASP A 1 93 ? 21.356 3.036 4.813 1.00 51.78 93 ASP A CA 1
ATOM 734 C C . ASP A 1 93 ? 21.605 2.285 3.490 1.00 51.78 93 ASP A C 1
ATOM 736 O O . ASP A 1 93 ? 21.308 1.088 3.415 1.00 51.78 93 ASP A O 1
ATOM 740 N N . TYR A 1 94 ? 22.072 2.927 2.411 1.00 54.56 94 TYR A N 1
ATOM 741 C CA . TYR A 1 94 ? 22.332 2.194 1.166 1.00 54.56 94 TYR A CA 1
ATOM 742 C C . TYR A 1 94 ? 23.625 1.367 1.309 1.00 54.56 94 TYR A C 1
ATOM 744 O O . TYR A 1 94 ? 24.705 1.941 1.437 1.00 54.56 94 TYR A O 1
ATOM 752 N N . PRO A 1 95 ? 23.578 0.019 1.243 1.00 55.66 95 PRO A N 1
ATOM 753 C CA . PRO A 1 95 ? 24.742 -0.822 1.548 1.00 55.66 95 PRO A CA 1
ATOM 754 C C . PRO A 1 95 ? 25.882 -0.715 0.521 1.00 55.66 95 PRO A C 1
ATOM 756 O O . PRO A 1 95 ? 26.912 -1.370 0.673 1.00 55.66 95 PRO A O 1
ATOM 759 N N . PHE A 1 96 ? 25.719 0.091 -0.533 1.00 53.44 96 PHE A N 1
ATOM 760 C CA . PHE A 1 96 ? 26.713 0.271 -1.581 1.00 53.44 96 PHE A CA 1
ATOM 761 C C . PHE A 1 96 ? 26.784 1.741 -2.003 1.00 53.44 96 PHE A C 1
ATOM 763 O O . PHE A 1 96 ? 25.780 2.257 -2.493 1.00 53.44 96 PHE A O 1
ATOM 770 N N . PRO A 1 97 ? 27.950 2.407 -1.912 1.00 53.91 97 PRO A N 1
ATOM 771 C CA . PRO A 1 97 ? 28.107 3.745 -2.465 1.00 53.91 97 PRO A CA 1
ATOM 772 C C . PRO A 1 97 ? 27.817 3.704 -3.972 1.00 53.91 97 PRO A C 1
ATOM 774 O O . PRO A 1 97 ? 28.450 2.962 -4.729 1.00 53.91 97 PRO A O 1
ATOM 777 N N . THR A 1 98 ? 26.873 4.518 -4.438 1.00 51.72 98 THR A N 1
ATOM 778 C CA . THR A 1 98 ? 26.372 4.634 -5.828 1.00 51.72 98 THR A CA 1
ATOM 779 C C . THR A 1 98 ? 27.383 5.037 -6.901 1.00 51.72 98 THR A C 1
ATOM 781 O O . THR A 1 98 ? 27.026 5.313 -8.051 1.00 51.72 98 THR A O 1
ATOM 784 N N . ARG A 1 99 ? 28.683 4.943 -6.621 1.00 55.72 99 ARG A N 1
ATOM 785 C CA . ARG A 1 99 ? 29.744 5.064 -7.632 1.00 55.72 99 ARG A CA 1
ATOM 786 C C . ARG A 1 99 ? 29.765 3.911 -8.641 1.00 55.72 99 ARG A C 1
ATOM 788 O O . ARG A 1 99 ? 30.626 3.877 -9.521 1.00 55.72 99 ARG A O 1
ATOM 795 N N . HIS A 1 100 ? 28.822 2.975 -8.576 1.00 65.38 100 HIS A N 1
ATOM 796 C CA . HIS A 1 100 ? 28.725 1.900 -9.547 1.00 65.38 100 HIS A CA 1
ATOM 797 C C . HIS A 1 100 ? 28.209 2.383 -10.914 1.00 65.38 100 HIS A C 1
ATOM 799 O O . HIS A 1 100 ? 27.229 3.116 -11.048 1.00 65.38 100 HIS A O 1
ATOM 805 N N . ARG A 1 101 ? 28.873 1.905 -11.973 1.00 73.44 101 ARG A N 1
ATOM 806 C CA . ARG A 1 101 ? 28.637 2.243 -13.392 1.00 73.44 101 ARG A CA 1
ATOM 807 C C . ARG A 1 101 ? 27.165 2.132 -13.830 1.00 73.44 101 ARG A C 1
ATOM 809 O O . ARG A 1 101 ? 26.728 2.870 -14.717 1.00 73.44 101 ARG A O 1
ATOM 816 N N . TRP A 1 102 ? 26.396 1.234 -13.214 1.00 75.19 102 TRP A N 1
ATOM 817 C CA . TRP A 1 102 ? 24.977 1.029 -13.513 1.00 75.19 102 TRP A CA 1
ATOM 818 C C . TRP A 1 102 ? 24.076 2.154 -12.977 1.00 75.19 102 TRP A C 1
ATOM 820 O O . TRP A 1 102 ? 23.181 2.580 -13.705 1.00 75.19 102 TRP A O 1
ATOM 830 N N . GLY A 1 103 ? 24.369 2.729 -11.803 1.00 80.62 103 GLY A N 1
ATOM 831 C CA . GLY A 1 103 ? 23.629 3.878 -11.262 1.00 80.62 103 GLY A CA 1
ATOM 832 C C . GLY A 1 103 ? 23.708 5.092 -12.190 1.00 80.62 103 GLY A C 1
ATOM 833 O O . GLY A 1 103 ? 22.688 5.683 -12.539 1.00 80.62 103 GLY A O 1
ATOM 834 N N . ARG A 1 104 ? 24.905 5.373 -12.733 1.00 84.62 104 ARG A N 1
ATOM 835 C CA . ARG A 1 104 ? 25.099 6.422 -13.757 1.00 84.62 104 ARG A CA 1
ATOM 836 C C . ARG A 1 104 ? 24.282 6.152 -15.023 1.00 84.62 104 ARG A C 1
ATOM 838 O O . ARG A 1 104 ? 23.770 7.087 -15.628 1.00 84.62 104 ARG A O 1
ATOM 845 N N . THR A 1 105 ? 24.146 4.888 -15.427 1.00 87.12 105 THR A N 1
ATOM 846 C CA . THR A 1 105 ? 23.382 4.513 -16.630 1.00 87.12 105 THR A CA 1
ATOM 847 C C . THR A 1 105 ? 21.889 4.783 -16.449 1.00 87.12 105 THR A C 1
ATOM 849 O O . THR A 1 105 ? 21.260 5.345 -17.345 1.00 87.12 105 THR A O 1
ATOM 852 N N . VAL A 1 106 ? 21.330 4.418 -15.290 1.00 88.31 106 VAL A N 1
ATOM 853 C CA . VAL A 1 106 ? 19.930 4.713 -14.949 1.00 88.31 106 VAL A CA 1
ATOM 854 C C . VAL A 1 106 ? 19.720 6.223 -14.865 1.00 88.31 106 VAL A C 1
ATOM 856 O O . VAL A 1 106 ? 18.836 6.744 -15.537 1.00 88.31 106 VAL A O 1
ATOM 859 N N . PHE A 1 107 ? 20.589 6.938 -14.150 1.00 88.88 107 PHE A N 1
ATOM 860 C CA . PHE A 1 107 ? 20.514 8.392 -14.023 1.00 88.88 107 PHE A CA 1
ATOM 861 C C . PHE A 1 107 ? 20.477 9.104 -15.382 1.00 88.88 107 PHE A C 1
ATOM 863 O O . PHE A 1 107 ? 19.578 9.902 -15.643 1.00 88.88 107 PHE A O 1
ATOM 870 N N . TRP A 1 108 ? 21.415 8.789 -16.284 1.00 90.56 108 TRP A N 1
ATOM 871 C CA . TRP A 1 108 ? 21.468 9.433 -17.598 1.00 90.56 108 TRP A CA 1
ATOM 872 C C . TRP A 1 108 ? 20.255 9.103 -18.467 1.00 90.56 108 TRP A C 1
ATOM 874 O O . TRP A 1 108 ? 19.732 9.997 -19.126 1.00 90.56 108 TRP A O 1
ATOM 884 N N . ALA A 1 109 ? 19.759 7.863 -18.441 1.00 91.69 109 ALA A N 1
ATOM 885 C CA . ALA A 1 109 ? 18.543 7.498 -19.171 1.00 91.69 109 ALA A CA 1
ATOM 886 C C . ALA A 1 109 ? 17.315 8.278 -18.673 1.00 91.69 109 ALA A C 1
ATOM 888 O O . ALA A 1 109 ? 16.449 8.673 -19.455 1.00 91.69 109 ALA A O 1
ATOM 889 N N . PHE A 1 110 ? 17.246 8.540 -17.369 1.00 89.88 110 PHE A N 1
ATOM 890 C CA . PHE A 1 110 ? 16.178 9.332 -16.772 1.00 89.88 110 PHE A CA 1
ATOM 891 C C . PHE A 1 110 ? 16.300 10.812 -17.123 1.00 89.88 110 PHE A C 1
ATOM 893 O O . PHE A 1 110 ? 15.320 11.391 -17.597 1.00 89.88 110 PHE A O 1
ATOM 900 N N . ARG A 1 111 ? 1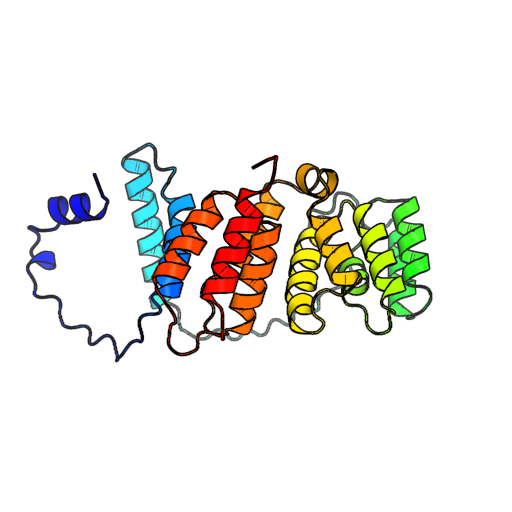7.508 11.375 -16.988 1.00 90.62 111 ARG A N 1
ATOM 901 C CA . ARG A 1 111 ? 17.829 12.768 -17.324 1.00 90.62 111 ARG A CA 1
ATOM 902 C C . ARG A 1 111 ? 17.578 13.089 -18.798 1.00 90.62 111 ARG A C 1
ATOM 904 O O . ARG A 1 111 ? 17.070 14.159 -19.101 1.00 90.62 111 ARG A O 1
ATOM 911 N N . LEU A 1 112 ? 17.921 12.174 -19.704 1.00 92.12 112 LEU A N 1
ATOM 912 C CA . LEU A 1 112 ? 17.728 12.348 -21.150 1.00 92.12 112 LEU A CA 1
ATOM 913 C C . LEU A 1 112 ? 16.330 11.934 -21.629 1.00 92.12 112 LEU A C 1
ATOM 915 O O . LEU A 1 112 ? 15.993 12.139 -22.790 1.00 92.12 112 LEU A O 1
ATOM 919 N N . GLY A 1 113 ? 15.521 11.314 -20.766 1.00 88.62 113 GLY A N 1
ATOM 920 C CA . GLY A 1 113 ? 14.169 10.874 -21.103 1.00 88.62 113 GLY A CA 1
ATOM 921 C C . GLY A 1 113 ? 14.079 9.685 -22.062 1.00 88.62 113 GLY A C 1
ATOM 922 O O . GLY A 1 113 ? 12.978 9.312 -22.454 1.00 88.62 113 GLY A O 1
ATOM 923 N N . CYS A 1 114 ? 15.198 9.055 -22.424 1.00 89.94 114 CYS A N 1
ATOM 924 C CA . CYS A 1 114 ? 15.244 8.003 -23.434 1.00 89.94 114 CYS A CA 1
ATOM 925 C C . CYS A 1 114 ? 15.739 6.668 -22.860 1.00 89.94 114 CYS A C 1
ATOM 927 O O . CYS A 1 114 ? 16.651 6.597 -22.038 1.00 89.94 114 CYS A O 1
ATOM 929 N N . GLY A 1 115 ? 15.114 5.567 -23.291 1.00 90.31 115 GLY A N 1
ATOM 930 C CA . GLY A 1 115 ? 15.559 4.215 -22.941 1.00 90.31 115 GLY A CA 1
ATOM 931 C C . GLY A 1 115 ? 15.468 3.855 -21.451 1.00 90.31 115 GLY A C 1
ATOM 932 O O . GLY A 1 115 ? 16.167 2.934 -21.023 1.00 90.31 115 GLY A O 1
ATOM 933 N N . ARG A 1 116 ? 14.614 4.531 -20.665 1.00 91.88 116 ARG A N 1
ATOM 934 C CA . ARG A 1 116 ? 14.480 4.346 -19.204 1.00 91.88 116 ARG A CA 1
ATOM 935 C C . ARG A 1 116 ? 14.271 2.880 -18.802 1.00 91.88 116 ARG A C 1
ATOM 937 O O . ARG A 1 116 ? 15.061 2.348 -18.027 1.00 91.88 116 ARG A O 1
ATOM 944 N N . LEU A 1 117 ? 13.298 2.181 -19.403 1.00 91.56 117 LEU A N 1
ATOM 945 C CA . LEU A 1 117 ? 13.041 0.756 -19.121 1.00 91.56 117 LEU A CA 1
ATOM 946 C C . LEU A 1 117 ? 14.237 -0.143 -19.469 1.00 91.56 117 LEU A C 1
ATOM 948 O O . LEU A 1 117 ? 14.566 -1.072 -18.733 1.00 91.56 117 LEU A O 1
ATOM 952 N N . LYS A 1 118 ? 14.928 0.146 -20.579 1.00 93.31 118 LYS A N 1
ATOM 953 C CA . LYS A 1 118 ? 16.122 -0.602 -21.002 1.00 93.31 118 LYS A CA 1
ATOM 954 C C . LYS A 1 118 ? 17.280 -0.398 -20.023 1.00 93.31 118 LYS A C 1
ATOM 956 O O . LYS A 1 118 ? 18.003 -1.353 -19.739 1.00 93.31 118 LYS A O 1
ATOM 961 N N . ALA A 1 119 ? 17.452 0.819 -19.510 1.00 92.44 119 ALA A N 1
ATOM 962 C CA . ALA A 1 119 ? 18.463 1.141 -18.508 1.00 92.44 119 ALA A CA 1
ATOM 963 C C . ALA A 1 119 ? 18.169 0.455 -17.168 1.00 92.44 119 ALA A C 1
ATOM 965 O O . ALA A 1 119 ? 19.058 -0.198 -16.628 1.00 92.44 119 ALA A O 1
ATOM 966 N N . VAL A 1 120 ? 16.919 0.507 -16.694 1.00 91.75 120 VAL A N 1
ATOM 967 C CA . VAL A 1 120 ? 16.464 -0.220 -15.496 1.00 91.75 120 VAL A CA 1
ATOM 968 C C . VAL A 1 120 ? 16.714 -1.717 -15.639 1.00 91.75 120 VAL A C 1
ATOM 970 O O . VAL A 1 120 ? 17.347 -2.315 -14.775 1.00 91.75 120 VAL A O 1
ATOM 973 N N . ARG A 1 121 ? 16.287 -2.328 -16.751 1.00 93.75 121 ARG A N 1
ATOM 974 C CA . ARG A 1 121 ? 16.472 -3.766 -16.990 1.00 93.75 121 ARG A CA 1
ATOM 975 C C . ARG A 1 121 ? 17.945 -4.171 -16.956 1.00 93.75 121 ARG A C 1
ATOM 977 O O . ARG A 1 121 ? 18.284 -5.194 -16.372 1.00 93.75 121 ARG A O 1
ATOM 984 N N . ARG A 1 122 ? 18.824 -3.377 -17.577 1.00 91.75 122 ARG A N 1
ATOM 985 C CA . ARG A 1 122 ? 20.278 -3.606 -17.528 1.00 91.75 122 ARG A CA 1
ATOM 986 C C . ARG A 1 122 ? 20.827 -3.441 -16.116 1.00 91.75 122 ARG A C 1
ATOM 988 O O . ARG A 1 122 ? 21.670 -4.229 -15.713 1.00 91.75 122 ARG A O 1
ATOM 995 N N . SER A 1 123 ? 20.346 -2.448 -15.373 1.00 91.19 123 SER A N 1
ATOM 996 C CA . SER A 1 123 ? 20.740 -2.231 -13.982 1.00 91.19 123 SER A CA 1
ATOM 997 C C . SER A 1 123 ? 20.382 -3.430 -13.108 1.00 91.19 123 SER A C 1
ATOM 999 O O . SER A 1 123 ? 21.255 -3.952 -12.423 1.00 91.19 123 SER A O 1
ATOM 1001 N N . LEU A 1 124 ? 19.143 -3.923 -13.215 1.00 91.12 124 LEU A N 1
ATOM 1002 C CA . LEU A 1 124 ? 18.656 -5.085 -12.467 1.00 91.12 124 LEU A CA 1
ATOM 1003 C C . LEU A 1 124 ? 19.406 -6.384 -12.787 1.00 91.12 124 LEU A C 1
ATOM 1005 O O . LEU A 1 124 ? 19.497 -7.264 -11.939 1.00 91.12 124 LEU A O 1
ATOM 1009 N N . ALA A 1 125 ? 19.985 -6.502 -13.986 1.00 90.88 125 ALA A N 1
ATOM 1010 C CA . ALA A 1 125 ? 20.837 -7.637 -14.343 1.00 90.88 125 ALA A CA 1
ATOM 1011 C C . ALA A 1 125 ? 22.199 -7.632 -13.620 1.00 90.88 125 ALA A C 1
ATOM 1013 O O . ALA A 1 125 ? 22.862 -8.664 -13.564 1.00 90.88 125 ALA A O 1
ATOM 1014 N N . HIS A 1 126 ? 22.630 -6.482 -13.093 1.00 89.06 126 HIS A N 1
ATOM 1015 C CA . HIS A 1 126 ? 23.908 -6.326 -12.394 1.00 89.06 126 HIS A CA 1
ATOM 1016 C C . HIS A 1 126 ? 23.755 -6.094 -10.889 1.00 89.06 126 HIS A C 1
ATOM 1018 O O . HIS A 1 126 ? 24.680 -6.382 -10.136 1.00 89.06 126 HIS A O 1
ATOM 1024 N N . SER A 1 127 ? 22.625 -5.542 -10.454 1.00 88.12 127 SER A N 1
ATOM 1025 C CA . SER A 1 127 ? 22.347 -5.210 -9.061 1.00 88.12 127 SER A CA 1
ATOM 1026 C C . SER A 1 127 ? 20.853 -5.341 -8.792 1.00 88.12 127 SER A C 1
ATOM 1028 O O . SER A 1 127 ? 20.065 -4.793 -9.559 1.00 88.12 127 SER A O 1
ATOM 1030 N N . PRO A 1 128 ? 20.430 -5.977 -7.689 1.00 88.88 128 PRO A N 1
ATOM 1031 C CA . PRO A 1 128 ? 19.017 -6.067 -7.348 1.00 88.88 128 PRO A CA 1
ATOM 1032 C C . PRO A 1 128 ? 18.458 -4.736 -6.821 1.00 88.88 128 PRO A C 1
ATOM 1034 O O . PRO A 1 128 ? 17.291 -4.667 -6.458 1.00 88.88 128 PRO A O 1
ATOM 1037 N N . PHE A 1 129 ? 19.242 -3.660 -6.755 1.00 88.56 129 PHE A N 1
ATOM 1038 C CA . PHE A 1 129 ? 18.801 -2.392 -6.184 1.00 88.56 129 PHE A CA 1
ATOM 1039 C C . PHE A 1 129 ? 18.555 -1.328 -7.256 1.00 88.56 129 PHE A C 1
ATOM 1041 O O . PHE A 1 129 ? 19.331 -1.176 -8.202 1.00 88.56 129 PHE A O 1
ATOM 1048 N N . LEU A 1 130 ? 17.481 -0.560 -7.074 1.00 89.88 130 LEU A N 1
ATOM 1049 C CA . LEU A 1 130 ? 17.145 0.605 -7.885 1.00 89.88 130 LEU A CA 1
ATOM 1050 C C . LEU A 1 130 ? 16.992 1.840 -6.993 1.00 89.88 130 LEU A C 1
ATOM 1052 O O . LEU A 1 130 ? 16.459 1.718 -5.885 1.00 89.88 130 LEU A O 1
ATOM 1056 N N . PRO A 1 131 ? 17.404 3.020 -7.489 1.00 88.44 131 PRO A N 1
ATOM 1057 C CA . PRO A 1 131 ? 17.177 4.270 -6.783 1.00 88.44 131 PRO A CA 1
ATOM 1058 C C . PRO A 1 131 ? 15.681 4.607 -6.738 1.00 88.44 131 PRO A C 1
ATOM 1060 O O . PRO A 1 131 ? 14.922 4.235 -7.638 1.00 88.44 131 PRO A O 1
ATOM 1063 N N . GLU A 1 132 ? 15.265 5.351 -5.713 1.00 89.19 132 GLU A N 1
ATOM 1064 C CA . GLU A 1 132 ? 13.857 5.675 -5.445 1.00 89.19 132 GLU A CA 1
ATOM 1065 C C . GLU A 1 132 ? 13.156 6.324 -6.648 1.00 89.19 132 GLU A C 1
ATOM 1067 O O . GLU A 1 132 ? 12.072 5.895 -7.040 1.00 89.19 132 GLU A O 1
ATOM 1072 N N . TYR A 1 133 ? 13.801 7.287 -7.314 1.00 88.31 133 TYR A N 1
ATOM 1073 C CA . TYR A 1 133 ? 13.231 7.944 -8.496 1.00 88.31 133 TYR A CA 1
ATOM 1074 C C . TYR A 1 133 ? 12.951 6.965 -9.648 1.00 88.31 133 TYR A C 1
ATOM 1076 O O . TYR A 1 133 ? 12.017 7.166 -10.426 1.00 88.31 133 TYR A O 1
ATOM 1084 N N . ALA A 1 134 ? 13.747 5.896 -9.772 1.00 92.75 134 ALA A N 1
ATOM 1085 C CA . ALA A 1 134 ? 13.529 4.881 -10.792 1.00 92.75 134 ALA A CA 1
ATOM 1086 C C . ALA A 1 134 ? 12.356 3.976 -10.425 1.00 92.75 134 ALA A C 1
ATOM 1088 O O . ALA A 1 134 ? 11.565 3.643 -11.302 1.00 92.75 134 ALA A O 1
ATOM 1089 N N . VAL A 1 135 ? 12.216 3.630 -9.142 1.00 94.12 135 VAL A N 1
ATOM 1090 C CA . VAL A 1 135 ? 11.053 2.895 -8.629 1.00 94.12 135 VAL A CA 1
ATOM 1091 C C . VAL A 1 135 ? 9.769 3.691 -8.869 1.00 94.12 135 VAL A C 1
ATOM 1093 O O . VAL A 1 135 ? 8.857 3.159 -9.497 1.00 94.12 135 VAL A O 1
ATOM 1096 N N . LYS A 1 136 ? 9.731 4.976 -8.486 1.00 91.62 136 LYS A N 1
ATOM 1097 C CA . LYS A 1 136 ? 8.572 5.859 -8.717 1.00 91.62 136 LYS A CA 1
ATOM 1098 C C . LYS A 1 136 ? 8.192 5.931 -10.193 1.00 91.62 136 LYS A C 1
ATOM 1100 O O . LYS A 1 136 ? 7.051 5.679 -10.554 1.00 91.62 136 LYS A O 1
ATOM 1105 N N . TYR A 1 137 ? 9.161 6.149 -11.082 1.00 91.56 137 TYR A N 1
ATOM 1106 C CA . TYR A 1 137 ? 8.886 6.163 -12.523 1.00 91.56 137 TYR A CA 1
ATOM 1107 C C . TYR A 1 137 ? 8.349 4.833 -13.067 1.00 91.56 137 TYR A C 1
ATOM 1109 O O . TYR A 1 137 ? 7.537 4.832 -13.983 1.00 91.56 137 TYR A O 1
ATOM 1117 N N . LEU A 1 138 ? 8.797 3.690 -12.549 1.00 93.31 138 LEU A N 1
ATOM 1118 C CA . LEU A 1 138 ? 8.294 2.389 -13.002 1.00 93.31 138 LEU A CA 1
ATOM 1119 C C . LEU A 1 138 ? 6.834 2.149 -12.591 1.00 93.31 138 LEU A C 1
ATOM 1121 O O . LEU A 1 138 ? 6.147 1.369 -13.251 1.00 93.31 138 LEU A O 1
ATOM 1125 N N . LEU A 1 139 ? 6.377 2.802 -11.522 1.00 93.44 139 LEU A N 1
ATOM 1126 C CA . LEU A 1 139 ? 5.024 2.672 -10.984 1.00 93.44 139 LEU A CA 1
ATOM 1127 C C . LEU A 1 139 ? 4.062 3.734 -11.539 1.00 93.44 139 LEU A C 1
ATOM 1129 O O . LEU A 1 139 ? 2.913 3.415 -11.846 1.00 93.44 139 LEU A O 1
ATOM 1133 N N . GLU A 1 140 ? 4.544 4.967 -11.700 1.00 89.94 140 GLU A N 1
ATOM 1134 C CA . GLU A 1 140 ? 3.732 6.168 -11.963 1.00 89.94 140 GLU A CA 1
ATOM 1135 C C . GLU A 1 140 ? 4.156 6.923 -13.232 1.00 89.94 140 GLU A C 1
ATOM 1137 O O . GLU A 1 140 ? 3.576 7.947 -13.588 1.00 89.94 140 GLU A O 1
ATOM 1142 N N . GLY A 1 141 ? 5.209 6.461 -13.909 1.00 86.88 141 GLY A N 1
ATOM 1143 C CA . GLY A 1 141 ? 5.864 7.199 -14.979 1.00 86.88 141 GLY A CA 1
ATOM 1144 C C . GLY A 1 141 ? 4.904 7.599 -16.103 1.00 86.88 141 GLY A C 1
ATOM 1145 O O . GLY A 1 141 ? 4.310 6.722 -16.739 1.00 86.88 141 GLY A O 1
ATOM 1146 N N . PRO A 1 142 ? 4.798 8.901 -16.432 1.00 84.69 142 PRO A N 1
ATOM 1147 C CA . PRO A 1 142 ? 3.937 9.341 -17.516 1.00 84.69 142 PRO A CA 1
ATOM 1148 C C . PRO A 1 142 ? 4.418 8.752 -18.846 1.00 84.69 142 PRO A C 1
ATOM 1150 O O . PRO A 1 142 ? 5.622 8.663 -19.115 1.00 84.69 142 PRO A O 1
ATOM 1153 N N . GLY A 1 143 ? 3.460 8.354 -19.684 1.00 85.62 143 GLY A N 1
ATOM 1154 C CA . GLY A 1 143 ? 3.713 7.830 -21.027 1.00 85.62 143 GLY A CA 1
ATOM 1155 C C . GLY A 1 143 ? 4.009 6.331 -21.107 1.00 85.62 143 GLY A C 1
ATOM 1156 O O . GLY A 1 143 ? 4.215 5.833 -22.209 1.00 85.62 143 GLY A O 1
ATOM 1157 N N . LEU A 1 144 ? 4.005 5.602 -19.987 1.00 89.94 144 LEU A N 1
ATOM 1158 C CA . LEU A 1 144 ? 4.041 4.142 -20.020 1.00 89.94 144 LEU A CA 1
ATOM 1159 C C . LEU A 1 144 ? 2.656 3.593 -20.394 1.00 89.94 144 LEU A C 1
ATOM 1161 O O . LEU A 1 144 ? 1.640 3.916 -19.776 1.00 89.94 144 LEU A O 1
ATOM 1165 N N . THR A 1 145 ? 2.607 2.706 -21.381 1.00 92.94 145 THR A N 1
ATOM 1166 C CA . THR A 1 145 ? 1.401 1.926 -21.689 1.00 92.94 145 THR A CA 1
ATOM 1167 C C . THR A 1 145 ? 1.068 0.964 -20.539 1.00 92.94 145 THR A C 1
ATOM 1169 O O . THR A 1 145 ? 1.914 0.657 -19.694 1.00 92.94 145 THR A O 1
ATOM 1172 N N . ALA A 1 146 ? -0.158 0.433 -20.484 1.00 92.06 146 ALA A N 1
ATOM 1173 C CA . ALA A 1 146 ? -0.527 -0.560 -19.465 1.00 92.06 146 ALA A CA 1
ATOM 1174 C C . ALA A 1 146 ? 0.372 -1.813 -19.518 1.00 92.06 146 ALA A C 1
ATOM 1176 O O . ALA A 1 146 ? 0.778 -2.337 -18.482 1.00 92.06 146 ALA A O 1
ATOM 1177 N N . ALA A 1 147 ? 0.746 -2.265 -20.721 1.00 93.94 147 ALA A N 1
ATOM 1178 C CA . ALA A 1 147 ? 1.650 -3.401 -20.904 1.00 93.94 147 ALA A CA 1
ATOM 1179 C C . ALA A 1 147 ? 3.063 -3.111 -20.368 1.00 93.94 147 ALA A C 1
ATOM 1181 O O . ALA A 1 147 ? 3.672 -3.969 -19.724 1.00 93.94 147 ALA A O 1
ATOM 1182 N N . GLU A 1 148 ? 3.571 -1.897 -20.585 1.00 93.75 148 GLU A N 1
ATOM 1183 C CA . GLU A 1 148 ? 4.866 -1.470 -20.054 1.00 93.75 148 GLU A CA 1
ATOM 1184 C C . GLU A 1 148 ? 4.850 -1.327 -18.533 1.00 93.75 148 GLU A C 1
ATOM 1186 O O . GLU A 1 148 ? 5.806 -1.762 -17.897 1.00 93.75 148 GLU A O 1
ATOM 1191 N N . HIS A 1 149 ? 3.765 -0.817 -17.939 1.00 93.62 149 HIS A N 1
ATOM 1192 C CA . HIS A 1 149 ? 3.592 -0.798 -16.483 1.00 93.62 149 HIS A CA 1
ATOM 1193 C C . HIS A 1 149 ? 3.599 -2.212 -15.894 1.00 93.62 149 HIS A C 1
ATOM 1195 O O . HIS A 1 149 ? 4.320 -2.486 -14.938 1.00 93.62 149 HIS A O 1
ATOM 1201 N N . VAL A 1 150 ? 2.855 -3.150 -16.488 1.00 94.62 150 VAL A N 1
ATOM 1202 C CA . VAL A 1 150 ? 2.866 -4.554 -16.040 1.00 94.62 150 VAL A CA 1
ATOM 1203 C C . VAL A 1 150 ? 4.275 -5.143 -16.139 1.00 94.62 150 VAL A C 1
ATOM 1205 O O . VAL A 1 150 ? 4.724 -5.846 -15.231 1.00 94.62 150 VAL A O 1
ATOM 1208 N N . GLN A 1 151 ? 5.007 -4.849 -17.215 1.00 94.06 151 GLN A N 1
ATOM 1209 C CA . GLN A 1 151 ? 6.393 -5.286 -17.361 1.00 94.06 151 GLN A CA 1
ATOM 1210 C C . GLN A 1 151 ? 7.321 -4.624 -16.329 1.00 94.06 151 GLN A C 1
ATOM 1212 O O . GLN A 1 151 ? 8.207 -5.290 -15.794 1.00 94.06 151 GLN A O 1
ATOM 1217 N N . ALA A 1 152 ? 7.115 -3.343 -16.028 1.00 94.06 152 ALA A N 1
ATOM 1218 C CA . ALA A 1 152 ? 7.842 -2.597 -15.010 1.00 94.06 152 ALA A CA 1
ATOM 1219 C C . ALA A 1 152 ? 7.640 -3.198 -13.614 1.00 94.06 152 ALA A C 1
ATOM 1221 O O . ALA A 1 152 ? 8.617 -3.483 -12.925 1.00 94.06 152 ALA A O 1
ATOM 1222 N N . ILE A 1 153 ? 6.401 -3.522 -13.250 1.00 94.31 153 ILE A N 1
ATOM 1223 C CA . ILE A 1 153 ? 6.062 -4.188 -11.986 1.00 94.31 153 ILE A CA 1
ATOM 1224 C C . ILE A 1 153 ? 6.716 -5.570 -11.888 1.00 94.31 153 ILE A C 1
ATOM 1226 O O . ILE A 1 153 ? 7.278 -5.925 -10.852 1.00 94.31 153 ILE A O 1
ATOM 1230 N N . LYS A 1 154 ? 6.728 -6.345 -12.981 1.00 92.62 154 LYS A N 1
ATOM 1231 C CA . LYS A 1 154 ? 7.444 -7.633 -13.018 1.00 92.62 154 LYS A CA 1
ATOM 1232 C C . LYS A 1 154 ? 8.945 -7.472 -12.773 1.00 92.62 154 LYS A C 1
ATOM 1234 O O . LYS A 1 154 ? 9.537 -8.333 -12.132 1.00 92.62 154 LYS A O 1
ATOM 1239 N N . MET A 1 155 ? 9.553 -6.391 -13.266 1.00 92.25 155 MET A N 1
ATOM 1240 C CA . MET A 1 155 ? 10.960 -6.072 -12.996 1.00 92.25 155 MET A CA 1
ATOM 1241 C C . MET A 1 155 ? 11.181 -5.653 -11.538 1.00 92.25 155 MET A C 1
ATOM 1243 O O . MET A 1 155 ? 12.148 -6.095 -10.922 1.00 92.25 155 MET A O 1
ATOM 1247 N N . LEU A 1 156 ? 10.270 -4.861 -10.966 1.00 92.44 156 LEU A N 1
ATOM 1248 C CA . LEU A 1 156 ? 10.302 -4.477 -9.552 1.00 92.44 156 LEU A CA 1
ATOM 1249 C C . LEU A 1 156 ? 10.202 -5.681 -8.613 1.00 92.44 156 LEU A C 1
ATOM 1251 O O . LEU A 1 156 ? 10.795 -5.660 -7.543 1.00 92.44 156 LEU A O 1
ATOM 1255 N N . ALA A 1 157 ? 9.557 -6.767 -9.039 1.00 89.19 157 ALA A N 1
ATOM 1256 C CA . ALA A 1 157 ? 9.513 -8.013 -8.278 1.00 89.19 157 ALA A CA 1
ATOM 1257 C C . ALA A 1 157 ? 10.879 -8.707 -8.114 1.00 89.19 157 ALA A C 1
ATOM 1259 O O . ALA A 1 157 ? 11.001 -9.623 -7.304 1.00 89.19 157 ALA A O 1
ATOM 1260 N N . CYS A 1 158 ? 11.883 -8.311 -8.901 1.00 87.38 158 CYS A N 1
ATOM 1261 C CA . CYS A 1 158 ? 13.274 -8.747 -8.765 1.00 87.38 158 CYS A CA 1
ATOM 1262 C C . CYS A 1 158 ? 14.137 -7.718 -8.019 1.00 87.38 158 CYS A C 1
ATOM 1264 O O . CYS A 1 158 ? 15.337 -7.933 -7.854 1.00 87.38 158 CYS A O 1
ATOM 1266 N N . CYS A 1 159 ? 13.556 -6.584 -7.625 1.00 88.06 159 CYS A N 1
ATOM 1267 C CA . CYS A 1 159 ? 14.262 -5.536 -6.917 1.00 88.06 159 CYS A CA 1
ATOM 1268 C C . CYS A 1 159 ? 14.216 -5.803 -5.407 1.00 88.06 159 CYS A C 1
ATOM 1270 O O . CYS A 1 159 ? 13.183 -6.169 -4.867 1.00 88.06 159 CYS A O 1
ATOM 1272 N N . ALA A 1 160 ? 15.343 -5.600 -4.734 1.00 82.75 160 ALA A N 1
ATOM 1273 C CA . ALA A 1 160 ? 15.536 -5.735 -3.292 1.00 82.75 160 ALA A CA 1
ATOM 1274 C C . ALA A 1 160 ? 15.444 -4.381 -2.554 1.00 82.75 160 ALA A C 1
ATOM 1276 O O . ALA A 1 160 ? 15.816 -4.270 -1.388 1.00 82.75 160 ALA A O 1
ATOM 1277 N N . SER A 1 161 ? 15.012 -3.316 -3.238 1.00 84.19 161 SER A N 1
ATOM 1278 C CA . SER A 1 161 ? 14.934 -1.971 -2.658 1.00 84.19 161 SER A CA 1
ATOM 1279 C C . SER A 1 161 ? 13.695 -1.830 -1.781 1.00 84.19 161 SER A C 1
ATOM 1281 O O . SER A 1 161 ? 12.586 -2.029 -2.279 1.00 84.19 161 SER A O 1
ATOM 1283 N N . ARG A 1 162 ? 13.875 -1.423 -0.510 1.00 81.19 162 ARG A N 1
ATOM 1284 C CA . ARG A 1 162 ? 12.799 -1.229 0.490 1.00 81.19 162 ARG A CA 1
ATOM 1285 C C . ARG A 1 162 ? 11.652 -0.346 -0.011 1.00 81.19 162 ARG A C 1
ATOM 1287 O O . ARG A 1 162 ? 10.494 -0.598 0.304 1.00 81.19 162 ARG A O 1
ATOM 1294 N N . TYR A 1 163 ? 11.983 0.635 -0.847 1.00 85.62 163 TYR A N 1
ATOM 1295 C CA . TYR A 1 163 ? 11.051 1.617 -1.396 1.00 85.62 163 TYR A CA 1
ATOM 1296 C C . TYR A 1 163 ? 10.010 1.003 -2.333 1.00 85.62 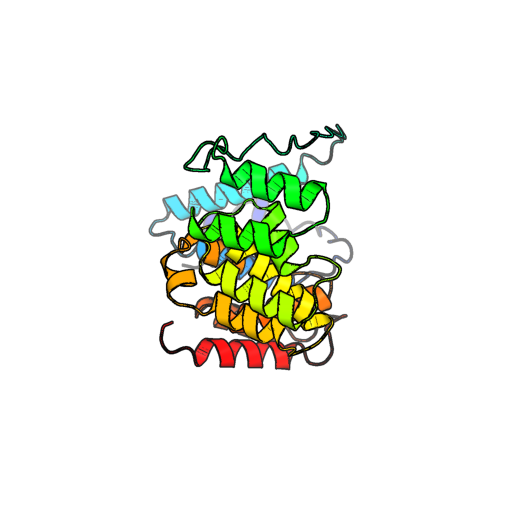163 TYR A C 1
ATOM 1298 O O . TYR A 1 163 ? 8.917 1.537 -2.461 1.00 85.62 163 TYR A O 1
ATOM 1306 N N . VAL A 1 164 ? 10.311 -0.140 -2.958 1.00 90.38 164 VAL A N 1
ATOM 1307 C CA . VAL A 1 164 ? 9.389 -0.795 -3.898 1.00 90.38 164 VAL A CA 1
ATOM 1308 C C . VAL A 1 164 ? 8.082 -1.170 -3.223 1.00 90.38 164 VAL A C 1
ATOM 1310 O O . VAL A 1 164 ? 7.033 -0.972 -3.823 1.00 90.38 164 VAL A O 1
ATOM 1313 N N . PHE A 1 165 ? 8.129 -1.684 -1.992 1.00 90.06 165 PHE A N 1
ATOM 1314 C CA . PHE A 1 165 ? 6.914 -2.081 -1.291 1.00 90.06 165 PHE A CA 1
ATOM 1315 C C . PHE A 1 165 ? 6.055 -0.861 -0.955 1.00 90.06 165 PHE A C 1
ATOM 1317 O O . PHE A 1 165 ? 4.886 -0.826 -1.322 1.00 90.06 165 PHE A O 1
ATOM 1324 N N . GLU A 1 166 ? 6.638 0.158 -0.315 1.00 88.69 166 GLU A N 1
ATOM 1325 C CA . GLU A 1 166 ? 5.906 1.371 0.075 1.00 88.69 166 GLU A CA 1
ATOM 1326 C C . GLU A 1 166 ? 5.320 2.097 -1.142 1.00 88.69 166 GLU A C 1
ATOM 1328 O O . GLU A 1 166 ? 4.124 2.380 -1.166 1.00 88.69 166 GLU A O 1
ATOM 1333 N N . SER A 1 167 ? 6.114 2.305 -2.195 1.00 91.19 167 SER A N 1
ATOM 1334 C CA . SER A 1 167 ? 5.623 2.955 -3.411 1.00 91.19 167 SER A CA 1
ATOM 1335 C C . SER A 1 167 ? 4.596 2.098 -4.156 1.00 91.19 167 SER A C 1
ATOM 1337 O O . SER A 1 167 ? 3.658 2.640 -4.728 1.00 91.19 167 SER A O 1
ATOM 1339 N N . ALA A 1 168 ? 4.709 0.764 -4.147 1.00 93.50 168 ALA A N 1
ATOM 1340 C CA . ALA A 1 168 ? 3.699 -0.099 -4.767 1.00 93.50 168 ALA A CA 1
ATOM 1341 C C . ALA A 1 168 ? 2.367 -0.083 -4.001 1.00 93.50 168 ALA A C 1
ATOM 1343 O O . ALA A 1 168 ? 1.311 -0.169 -4.627 1.00 93.50 168 ALA A O 1
ATOM 1344 N N . VAL A 1 169 ? 2.405 0.046 -2.669 1.00 92.75 169 VAL A N 1
ATOM 1345 C CA . VAL A 1 169 ? 1.214 0.246 -1.828 1.00 92.75 169 VAL A CA 1
ATOM 1346 C C . VAL A 1 169 ? 0.508 1.547 -2.197 1.00 92.75 169 VAL A C 1
ATOM 1348 O O . VAL A 1 169 ? -0.707 1.546 -2.386 1.00 92.75 169 VAL A O 1
ATOM 1351 N N . GLU A 1 170 ? 1.261 2.638 -2.330 1.00 91.31 170 GLU A N 1
ATOM 1352 C CA . GLU A 1 170 ? 0.724 3.949 -2.708 1.00 91.31 170 GLU A CA 1
ATOM 1353 C C . GLU A 1 170 ? 0.176 3.945 -4.138 1.00 91.31 170 GLU A C 1
ATOM 1355 O O . GLU A 1 170 ? -0.994 4.261 -4.341 1.00 91.31 170 GLU A O 1
ATOM 1360 N N . ALA A 1 171 ? 0.946 3.444 -5.105 1.00 92.19 171 ALA A N 1
ATOM 1361 C CA . ALA A 1 171 ? 0.506 3.345 -6.494 1.00 92.19 171 ALA A CA 1
ATOM 1362 C C . ALA A 1 171 ? -0.745 2.462 -6.661 1.00 92.19 171 ALA A C 1
ATOM 1364 O O . ALA A 1 171 ? -1.604 2.745 -7.498 1.00 92.19 171 ALA A O 1
ATOM 1365 N N . LEU A 1 172 ? -0.874 1.384 -5.876 1.00 93.38 172 LEU A N 1
ATOM 1366 C CA . LEU A 1 172 ? -2.075 0.548 -5.891 1.00 93.38 172 LEU A CA 1
ATOM 1367 C C . LEU A 1 172 ? -3.274 1.281 -5.289 1.00 93.38 172 LEU A C 1
ATOM 1369 O O . LEU A 1 172 ? -4.368 1.204 -5.848 1.00 93.38 172 LEU A O 1
ATOM 1373 N N . ALA A 1 173 ? -3.073 1.987 -4.173 1.00 90.19 173 ALA A N 1
ATOM 1374 C CA . ALA A 1 173 ? -4.108 2.804 -3.554 1.00 90.19 173 ALA A CA 1
ATOM 1375 C C . ALA A 1 173 ? -4.676 3.806 -4.571 1.00 90.19 173 ALA A C 1
ATOM 1377 O O . ALA A 1 173 ? -5.887 3.825 -4.788 1.00 90.19 173 ALA A O 1
ATOM 1378 N N . ASP A 1 174 ? -3.813 4.569 -5.239 1.00 89.62 174 ASP A N 1
ATOM 1379 C CA . ASP A 1 174 ? -4.214 5.624 -6.177 1.00 89.62 174 ASP A CA 1
ATOM 1380 C C . ASP A 1 174 ? -4.876 5.068 -7.453 1.00 89.62 174 ASP A C 1
ATOM 1382 O O . ASP A 1 174 ? -5.804 5.659 -8.013 1.00 89.62 174 ASP A O 1
ATOM 1386 N N . ARG A 1 175 ? -4.467 3.880 -7.919 1.00 89.12 175 ARG A N 1
ATOM 1387 C CA . ARG A 1 175 ? -5.073 3.251 -9.108 1.00 89.12 175 ARG A CA 1
ATOM 1388 C C . ARG A 1 175 ? -6.443 2.624 -8.862 1.00 89.12 175 ARG A C 1
ATOM 1390 O O . ARG A 1 175 ? -7.271 2.614 -9.775 1.00 89.12 175 ARG A O 1
ATOM 1397 N N . LEU A 1 176 ? -6.709 2.127 -7.653 1.00 85.62 176 LEU A N 1
ATOM 1398 C CA . LEU A 1 176 ? -8.023 1.571 -7.303 1.00 85.62 176 LEU A CA 1
ATOM 1399 C C . LEU A 1 176 ? -9.155 2.610 -7.409 1.00 85.62 176 LEU A C 1
ATOM 1401 O O . LEU A 1 176 ? -10.312 2.227 -7.580 1.00 85.62 176 LEU A O 1
ATOM 1405 N N . GLU A 1 177 ? -8.828 3.900 -7.341 1.00 74.88 177 GLU A N 1
ATOM 1406 C CA . GLU A 1 177 ? -9.762 5.015 -7.515 1.00 74.88 177 GLU A CA 1
ATOM 1407 C C . GLU A 1 177 ? -10.048 5.330 -8.988 1.00 74.88 177 GLU A C 1
ATOM 1409 O O . GLU A 1 177 ? -11.200 5.517 -9.371 1.00 74.88 177 GLU A O 1
ATOM 1414 N N . SER A 1 178 ? -9.004 5.377 -9.817 1.00 75.00 178 SER A N 1
ATOM 1415 C CA . SER A 1 178 ? -9.079 5.959 -11.162 1.00 75.00 178 SER A CA 1
ATOM 1416 C C . SER A 1 178 ? -9.536 4.986 -12.251 1.00 75.00 178 SER A C 1
ATOM 1418 O O . SER A 1 178 ? -10.231 5.399 -13.178 1.00 75.00 178 SER A O 1
ATOM 1420 N N . ALA A 1 179 ? -9.154 3.707 -12.172 1.00 65.75 179 ALA A N 1
ATOM 1421 C CA . ALA A 1 179 ? -9.313 2.768 -13.292 1.00 65.75 179 ALA A CA 1
ATOM 1422 C C . ALA A 1 179 ? -10.016 1.448 -12.930 1.00 65.75 179 ALA A C 1
ATOM 1424 O O . ALA A 1 179 ? -10.295 0.630 -13.810 1.00 65.75 179 ALA A O 1
ATOM 1425 N N . GLY A 1 180 ? -10.314 1.215 -11.648 1.00 68.44 180 GLY A N 1
ATOM 1426 C CA . GLY A 1 180 ? -10.839 -0.068 -11.185 1.00 68.44 180 GLY A CA 1
ATOM 1427 C C . GLY A 1 180 ? -9.818 -1.208 -11.324 1.00 68.44 180 GLY A C 1
ATOM 1428 O O . GLY A 1 180 ? -8.613 -1.018 -11.167 1.00 68.44 180 GLY A O 1
ATOM 1429 N N . CYS A 1 181 ? -10.295 -2.432 -11.572 1.00 76.94 181 CYS A N 1
ATOM 1430 C CA . CYS A 1 181 ? -9.468 -3.646 -11.609 1.00 76.94 181 CYS A CA 1
ATOM 1431 C C . CYS A 1 181 ? -8.738 -3.813 -12.961 1.00 76.94 181 CYS A C 1
ATOM 1433 O O . CYS A 1 181 ? -8.991 -4.760 -13.708 1.00 76.94 181 CYS A O 1
ATOM 1435 N N . ASP A 1 182 ? -7.851 -2.874 -13.299 1.00 90.25 182 ASP A N 1
ATOM 1436 C CA . ASP A 1 182 ? -7.047 -2.937 -14.522 1.00 90.25 182 ASP A CA 1
ATOM 1437 C C . ASP A 1 182 ? -5.893 -3.977 -14.408 1.00 90.25 182 ASP A C 1
ATOM 1439 O O . ASP A 1 182 ? -5.577 -4.479 -13.317 1.00 90.25 182 ASP A O 1
ATOM 1443 N N . PRO A 1 183 ? -5.235 -4.353 -15.525 1.00 93.44 183 PRO A N 1
ATOM 1444 C CA . PRO A 1 183 ? -4.116 -5.298 -15.493 1.00 93.44 183 PRO A CA 1
ATOM 1445 C C . PRO A 1 183 ? -2.937 -4.849 -14.617 1.00 93.44 183 PRO A C 1
ATOM 1447 O O . PRO A 1 183 ? -2.168 -5.692 -14.151 1.00 93.44 183 PRO A O 1
ATOM 1450 N N . VAL A 1 184 ? -2.781 -3.543 -14.394 1.00 93.38 184 VAL A N 1
ATOM 1451 C CA . VAL A 1 184 ? -1.701 -2.968 -13.590 1.00 93.38 184 VAL A CA 1
ATOM 1452 C C . VAL A 1 184 ? -2.016 -3.108 -12.101 1.00 93.38 184 VAL A C 1
ATOM 1454 O O . VAL A 1 184 ? -1.160 -3.575 -11.357 1.00 93.38 184 VAL A O 1
ATOM 1457 N N . CYS A 1 185 ? -3.249 -2.821 -11.674 1.00 92.31 185 CYS A N 1
ATOM 1458 C CA . CYS A 1 185 ? -3.775 -3.091 -10.336 1.00 92.31 185 CYS A CA 1
ATOM 1459 C C . CYS A 1 185 ? -3.580 -4.559 -9.968 1.00 92.31 185 CYS A C 1
ATOM 1461 O O . CYS A 1 185 ? -3.075 -4.869 -8.889 1.00 92.31 185 CYS A O 1
ATOM 1463 N N . LYS A 1 186 ? -3.911 -5.474 -10.891 1.00 93.06 186 LYS A N 1
ATOM 1464 C CA . LYS A 1 186 ? -3.668 -6.906 -10.690 1.00 93.06 186 LYS A CA 1
ATOM 1465 C C . LYS A 1 186 ? -2.178 -7.206 -10.518 1.00 93.06 186 LYS A C 1
ATOM 1467 O O . LYS A 1 186 ? -1.811 -7.901 -9.578 1.00 93.06 186 LYS A O 1
ATOM 1472 N N . ALA A 1 187 ? -1.319 -6.657 -11.376 1.00 94.44 187 ALA A N 1
ATOM 1473 C CA . ALA A 1 187 ? 0.124 -6.862 -11.276 1.00 94.44 187 ALA A CA 1
ATOM 1474 C C . ALA A 1 187 ? 0.714 -6.311 -9.962 1.00 94.44 187 ALA A C 1
ATOM 1476 O O . ALA A 1 187 ? 1.578 -6.962 -9.377 1.00 94.44 187 ALA A O 1
ATOM 1477 N N . LEU A 1 188 ? 0.248 -5.154 -9.479 1.00 94.56 188 LEU A N 1
ATOM 1478 C CA . LEU A 1 188 ? 0.646 -4.581 -8.187 1.00 94.56 188 LEU A CA 1
ATOM 1479 C C . LEU A 1 188 ? 0.181 -5.453 -7.019 1.00 94.56 188 LEU A C 1
ATOM 1481 O O . LEU A 1 188 ? 0.972 -5.762 -6.132 1.00 94.56 188 LEU A O 1
ATOM 1485 N N . ALA A 1 189 ? -1.076 -5.901 -7.036 1.00 92.50 189 ALA A N 1
ATOM 1486 C CA . ALA A 1 189 ? -1.592 -6.810 -6.018 1.00 92.50 189 ALA A CA 1
ATOM 1487 C C . ALA A 1 189 ? -0.805 -8.132 -5.995 1.00 92.50 189 ALA A C 1
ATOM 1489 O O . ALA A 1 189 ? -0.452 -8.625 -4.925 1.00 92.50 189 ALA A O 1
ATOM 1490 N N . ASP A 1 190 ? -0.478 -8.682 -7.166 1.00 92.94 190 ASP A N 1
ATOM 1491 C CA . ASP A 1 190 ? 0.336 -9.892 -7.287 1.00 92.94 190 ASP A CA 1
ATOM 1492 C C . ASP A 1 190 ? 1.772 -9.659 -6.792 1.00 92.94 190 ASP A C 1
ATOM 1494 O O . ASP A 1 190 ? 2.323 -10.524 -6.112 1.00 92.94 190 ASP A O 1
ATOM 1498 N N . LEU A 1 191 ? 2.372 -8.494 -7.074 1.00 92.31 191 LEU A N 1
ATOM 1499 C CA . LEU A 1 191 ? 3.683 -8.103 -6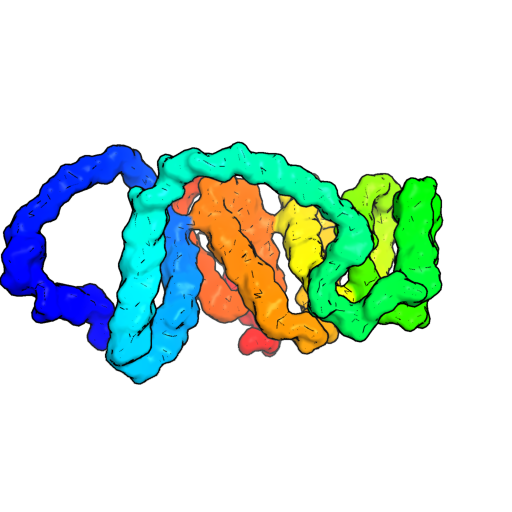.544 1.00 92.31 191 LEU A CA 1
ATOM 1500 C C . LEU A 1 191 ? 3.676 -8.098 -5.010 1.00 92.31 191 LEU A C 1
ATOM 1502 O O . LEU A 1 191 ? 4.539 -8.725 -4.400 1.00 92.31 191 LEU A O 1
ATOM 1506 N N . LEU A 1 192 ? 2.697 -7.435 -4.392 1.00 91.25 192 LEU A N 1
ATOM 1507 C CA . LEU A 1 192 ? 2.621 -7.277 -2.936 1.00 91.25 192 LEU A CA 1
ATOM 1508 C C . LEU A 1 192 ? 2.280 -8.583 -2.191 1.00 91.25 192 LEU A C 1
ATOM 1510 O O . LEU A 1 192 ? 2.586 -8.726 -1.006 1.00 91.25 192 LEU A O 1
ATOM 1514 N N . ARG A 1 193 ? 1.656 -9.552 -2.874 1.00 89.19 193 ARG A N 1
ATOM 1515 C CA . ARG A 1 193 ? 1.346 -10.886 -2.330 1.00 89.19 193 ARG A CA 1
ATOM 1516 C C . ARG A 1 193 ? 2.493 -11.886 -2.441 1.00 89.19 193 ARG A C 1
ATOM 1518 O O . ARG A 1 193 ? 2.389 -12.978 -1.886 1.00 89.19 193 ARG A O 1
ATOM 1525 N N . ARG A 1 194 ? 3.560 -11.583 -3.188 1.00 87.12 194 ARG A N 1
ATOM 1526 C CA . ARG A 1 194 ? 4.664 -12.534 -3.370 1.00 87.12 194 ARG A CA 1
ATOM 1527 C C . ARG A 1 194 ? 5.336 -12.828 -2.024 1.00 87.12 194 ARG A C 1
ATOM 1529 O O . ARG A 1 194 ? 5.802 -11.882 -1.396 1.00 87.12 194 ARG A O 1
ATOM 1536 N N . PRO A 1 195 ? 5.505 -14.108 -1.635 1.00 80.62 195 PRO A N 1
ATOM 1537 C CA . PRO A 1 195 ? 6.205 -14.469 -0.403 1.00 80.62 195 PRO A CA 1
ATOM 1538 C C . PRO A 1 195 ? 7.605 -13.870 -0.341 1.00 80.62 195 PRO A C 1
ATOM 1540 O O . PRO A 1 195 ? 7.957 -13.268 0.654 1.00 80.62 195 PRO A O 1
ATOM 1543 N N . VAL A 1 196 ? 8.351 -13.886 -1.452 1.00 76.06 196 VAL A N 1
ATOM 1544 C CA . VAL A 1 196 ? 9.681 -13.255 -1.529 1.00 76.06 196 VAL A CA 1
ATOM 1545 C C . VAL A 1 196 ? 9.619 -11.762 -1.200 1.00 76.06 196 VAL A C 1
ATOM 1547 O O . VAL A 1 196 ? 10.500 -11.249 -0.527 1.00 76.06 196 VAL A O 1
ATOM 1550 N N . VAL A 1 197 ? 8.568 -11.058 -1.623 1.00 73.38 197 VAL A N 1
ATOM 1551 C CA . VAL A 1 197 ? 8.384 -9.640 -1.291 1.00 73.38 197 VAL A CA 1
ATOM 1552 C C . VAL A 1 197 ? 7.968 -9.466 0.174 1.00 73.38 197 VAL A C 1
ATOM 1554 O O . VAL A 1 197 ? 8.301 -8.464 0.778 1.00 73.38 197 VAL A O 1
ATOM 1557 N N . GLN A 1 198 ? 7.295 -10.428 0.796 1.00 71.25 198 GLN A N 1
ATOM 1558 C CA . GLN A 1 198 ? 6.908 -10.332 2.210 1.00 71.25 198 GLN A CA 1
ATOM 1559 C C . GLN A 1 198 ? 8.002 -10.810 3.180 1.00 71.25 198 GLN A C 1
ATOM 1561 O O . GLN A 1 198 ? 8.091 -10.308 4.294 1.00 71.25 198 GLN A O 1
ATOM 1566 N N . GLU A 1 199 ? 8.832 -11.764 2.762 1.00 73.56 199 GLU A N 1
ATOM 1567 C CA . GLU A 1 199 ? 9.925 -12.347 3.545 1.00 73.56 199 GLU A CA 1
ATOM 1568 C C . GLU A 1 199 ? 11.203 -11.514 3.435 1.00 73.56 199 GLU A C 1
ATOM 1570 O O . GLU A 1 199 ? 11.899 -11.310 4.429 1.00 73.56 199 GLU A O 1
ATOM 1575 N N . PHE A 1 200 ? 11.522 -11.031 2.228 1.00 67.81 200 PHE A N 1
ATOM 1576 C CA . PHE A 1 200 ? 12.736 -10.253 1.987 1.00 67.81 200 PHE A CA 1
ATOM 1577 C C . PHE A 1 200 ? 12.586 -8.813 2.470 1.00 67.81 200 PHE A C 1
ATOM 1579 O O . PHE A 1 200 ? 13.532 -8.216 2.988 1.00 67.81 200 PHE A O 1
ATOM 1586 N N . TYR A 1 201 ? 11.392 -8.241 2.318 1.00 64.94 201 TYR A N 1
ATOM 1587 C CA . TYR A 1 201 ? 11.111 -6.943 2.900 1.00 64.94 201 TYR A CA 1
ATOM 1588 C C . TYR A 1 201 ? 10.838 -7.161 4.372 1.00 64.94 201 TYR A C 1
ATOM 1590 O O . TYR A 1 201 ? 9.906 -7.867 4.743 1.00 64.94 201 TYR A O 1
ATOM 1598 N N . TYR A 1 202 ? 11.686 -6.559 5.204 1.00 66.19 202 TYR A N 1
ATOM 1599 C CA . TYR A 1 202 ? 11.601 -6.652 6.651 1.00 66.19 202 TYR A CA 1
ATOM 1600 C C . TYR A 1 202 ? 10.135 -6.583 7.113 1.00 66.19 202 TYR A C 1
ATOM 1602 O O . TYR A 1 202 ? 9.433 -5.656 6.704 1.00 66.19 202 TYR A O 1
ATOM 1610 N N . PRO A 1 203 ? 9.680 -7.461 8.031 1.00 78.56 203 PRO A N 1
ATOM 1611 C CA . PRO A 1 203 ? 8.353 -7.370 8.651 1.00 78.56 203 PRO A CA 1
ATOM 1612 C C . PRO A 1 203 ? 8.012 -5.959 9.163 1.00 78.56 203 PRO A C 1
ATOM 1614 O O . PRO A 1 203 ? 6.849 -5.589 9.291 1.00 78.56 203 PRO A O 1
ATOM 1617 N N . LYS A 1 204 ? 9.043 -5.147 9.427 1.00 82.88 204 LYS A N 1
ATOM 1618 C CA . LYS A 1 204 ? 8.947 -3.719 9.720 1.00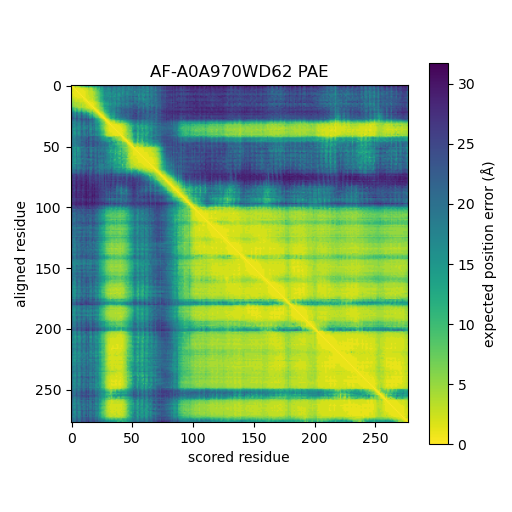 82.88 204 LYS A CA 1
ATOM 1619 C C . LYS A 1 204 ? 8.312 -2.906 8.581 1.00 82.88 204 LYS A C 1
ATOM 1621 O O . LYS A 1 204 ? 7.423 -2.124 8.872 1.00 82.88 204 LYS A O 1
ATOM 1626 N N . THR A 1 205 ? 8.709 -3.093 7.322 1.00 83.12 205 THR A N 1
ATOM 1627 C CA . THR A 1 205 ? 8.195 -2.332 6.166 1.00 83.12 205 THR A CA 1
ATOM 1628 C C . THR A 1 205 ? 6.718 -2.619 5.913 1.00 83.12 205 THR A C 1
ATOM 1630 O O . THR A 1 205 ? 5.938 -1.682 5.762 1.00 83.12 205 THR A O 1
ATOM 1633 N N . VAL A 1 206 ? 6.307 -3.893 5.952 1.00 86.56 206 VAL A N 1
ATOM 1634 C CA . VAL A 1 206 ? 4.885 -4.260 5.823 1.00 86.56 206 VAL A CA 1
ATOM 1635 C C . VAL A 1 206 ? 4.068 -3.631 6.951 1.00 86.56 206 VAL A C 1
ATOM 1637 O O . VAL A 1 206 ? 3.053 -2.993 6.684 1.00 86.56 206 VAL A O 1
ATOM 1640 N N . LYS A 1 207 ? 4.552 -3.714 8.198 1.00 88.06 207 LYS A N 1
ATOM 1641 C CA . LYS A 1 207 ? 3.894 -3.079 9.350 1.00 88.06 207 LYS A CA 1
ATOM 1642 C C . LYS A 1 207 ? 3.830 -1.559 9.240 1.00 88.06 207 LYS A C 1
ATOM 1644 O O . LYS A 1 207 ? 2.803 -0.979 9.566 1.00 88.06 207 LYS A O 1
ATOM 1649 N N . THR A 1 208 ? 4.892 -0.905 8.773 1.00 88.25 208 THR A N 1
ATOM 1650 C CA . THR A 1 208 ? 4.905 0.546 8.548 1.00 88.25 208 THR A CA 1
ATOM 1651 C C . THR A 1 208 ? 3.883 0.943 7.485 1.00 88.25 208 THR A C 1
ATOM 1653 O O . THR A 1 208 ? 3.124 1.885 7.698 1.00 88.25 208 THR A O 1
ATOM 1656 N N . ALA A 1 209 ? 3.797 0.200 6.380 1.00 89.12 209 ALA A N 1
ATOM 1657 C CA . ALA A 1 209 ? 2.788 0.435 5.354 1.00 89.12 209 ALA A CA 1
ATOM 1658 C C . ALA A 1 209 ? 1.363 0.213 5.891 1.00 89.12 209 ALA A C 1
ATOM 1660 O O . ALA A 1 209 ? 0.508 1.078 5.719 1.00 89.12 209 ALA A O 1
ATOM 1661 N N . GLN A 1 210 ? 1.113 -0.890 6.606 1.00 91.69 210 GLN A N 1
ATOM 1662 C CA . GLN A 1 210 ? -0.171 -1.152 7.268 1.00 91.69 210 GLN A CA 1
ATOM 1663 C C . GLN A 1 210 ? -0.538 -0.036 8.253 1.00 91.69 210 GLN A C 1
ATOM 1665 O O . GLN A 1 210 ? -1.672 0.427 8.241 1.00 91.69 210 GLN A O 1
ATOM 1670 N N . MET A 1 211 ? 0.406 0.449 9.066 1.00 91.75 211 MET A N 1
ATOM 1671 C CA . MET A 1 211 ? 0.176 1.577 9.975 1.00 91.75 211 MET A CA 1
ATOM 1672 C C . MET A 1 211 ? -0.266 2.838 9.230 1.00 91.75 211 MET A C 1
ATOM 1674 O O . MET A 1 211 ? -1.276 3.425 9.606 1.00 91.75 211 MET A O 1
ATOM 1678 N N . ARG A 1 212 ? 0.420 3.214 8.144 1.00 91.56 212 ARG A N 1
ATOM 1679 C CA . ARG A 1 212 ? 0.017 4.368 7.320 1.00 91.56 212 ARG A CA 1
ATOM 1680 C C . ARG A 1 212 ? -1.375 4.175 6.715 1.00 91.56 212 ARG A C 1
ATOM 1682 O O . ARG A 1 212 ? -2.159 5.117 6.652 1.00 91.56 212 ARG A O 1
ATOM 1689 N N . LEU A 1 213 ? -1.712 2.958 6.283 1.00 94.06 213 LEU A N 1
ATOM 1690 C CA . LEU A 1 213 ? -3.057 2.647 5.789 1.00 94.06 213 LEU A CA 1
ATOM 1691 C C . LEU A 1 213 ? -4.111 2.770 6.897 1.00 94.06 213 LEU A C 1
ATOM 1693 O O . LEU A 1 213 ? -5.163 3.359 6.665 1.00 94.06 213 LEU A O 1
ATOM 1697 N N . ARG A 1 214 ? -3.823 2.272 8.105 1.00 95.00 214 ARG A N 1
ATOM 1698 C CA . ARG A 1 214 ? -4.695 2.414 9.280 1.00 95.00 214 ARG A CA 1
ATOM 1699 C C . ARG A 1 214 ? -4.921 3.886 9.615 1.00 95.00 214 ARG A C 1
ATOM 1701 O O . ARG A 1 214 ? -6.063 4.281 9.790 1.00 95.00 214 ARG A O 1
ATOM 1708 N N . GLU A 1 215 ? -3.874 4.707 9.623 1.00 93.12 215 GLU A N 1
ATOM 1709 C CA . GLU A 1 215 ? -3.985 6.161 9.818 1.00 93.12 215 GLU A CA 1
ATOM 1710 C C . GLU A 1 215 ? -4.889 6.810 8.759 1.00 93.12 215 GLU A C 1
ATOM 1712 O O . GLU A 1 215 ? -5.767 7.600 9.099 1.00 93.12 215 GLU A O 1
ATOM 1717 N N . ARG A 1 216 ? -4.772 6.409 7.485 1.00 93.88 216 ARG A N 1
ATOM 1718 C CA . ARG A 1 216 ? -5.654 6.891 6.406 1.00 93.88 216 ARG A CA 1
ATOM 1719 C C . ARG A 1 216 ? -7.123 6.493 6.593 1.00 93.88 216 ARG A C 1
ATOM 1721 O O . ARG A 1 216 ? -7.992 7.196 6.083 1.00 93.88 216 ARG A O 1
ATOM 1728 N N . LEU A 1 217 ? -7.436 5.436 7.351 1.00 93.94 217 LEU A N 1
ATOM 1729 C CA . LEU A 1 217 ? -8.826 5.119 7.708 1.00 93.94 217 LEU A CA 1
ATOM 1730 C C . LEU A 1 217 ? -9.464 6.194 8.595 1.00 93.94 217 LEU A C 1
ATOM 1732 O O . LEU A 1 217 ? -10.687 6.276 8.608 1.00 93.94 217 LEU A O 1
ATOM 1736 N N . ALA A 1 218 ? -8.681 7.012 9.307 1.00 92.44 218 ALA A N 1
ATOM 1737 C CA . ALA A 1 218 ? -9.184 8.133 10.104 1.00 92.44 218 ALA A CA 1
ATOM 1738 C C . ALA A 1 218 ? -9.453 9.401 9.274 1.00 92.44 218 ALA A C 1
ATOM 1740 O O . ALA A 1 218 ? -9.999 10.365 9.807 1.00 92.44 218 ALA A O 1
ATOM 1741 N N . SER A 1 219 ? -9.070 9.410 7.992 1.00 91.56 219 SER A N 1
ATOM 1742 C CA . SER A 1 219 ? -9.198 10.580 7.123 1.00 91.56 219 SER A CA 1
ATOM 1743 C C . SER A 1 219 ? -10.654 11.005 6.944 1.00 91.56 219 SER A C 1
ATOM 1745 O O . SER A 1 219 ? -11.545 10.173 6.747 1.00 91.56 219 SER A O 1
ATOM 1747 N N . GLU A 1 220 ? -10.896 12.312 6.946 1.00 89.38 220 GLU A N 1
ATOM 1748 C CA . GLU A 1 220 ? -12.203 12.889 6.614 1.00 89.38 220 GLU A CA 1
ATOM 1749 C C . GLU A 1 220 ? -12.532 12.707 5.126 1.00 89.38 220 GLU A C 1
ATOM 1751 O O . GLU A 1 220 ? -13.699 12.563 4.764 1.00 89.38 220 GLU A O 1
ATOM 1756 N N . ALA A 1 221 ? -11.505 12.598 4.273 1.00 90.69 221 ALA A N 1
ATOM 1757 C CA . ALA A 1 221 ? -11.658 12.384 2.841 1.00 90.69 221 ALA A CA 1
ATOM 1758 C C . ALA A 1 221 ? -12.134 10.944 2.542 1.00 90.69 221 ALA A C 1
ATOM 1760 O O . ALA A 1 221 ? -11.373 9.990 2.758 1.00 90.69 221 ALA A O 1
ATOM 1761 N N . PRO A 1 222 ? -13.350 10.751 1.995 1.00 90.50 222 PRO A N 1
ATOM 1762 C CA . PRO A 1 222 ? -13.919 9.418 1.778 1.00 90.50 222 PRO A CA 1
ATOM 1763 C C . PRO A 1 222 ? -13.082 8.571 0.816 1.00 90.50 222 PRO A C 1
ATOM 1765 O O . PRO A 1 222 ? -12.905 7.372 1.037 1.00 90.50 222 PRO A O 1
ATOM 1768 N N . ASP A 1 223 ? -12.483 9.204 -0.193 1.00 89.25 223 ASP A N 1
ATOM 1769 C CA . ASP A 1 223 ? -11.632 8.526 -1.172 1.00 89.25 223 ASP A CA 1
ATOM 1770 C C . ASP A 1 223 ? -10.361 7.964 -0.528 1.00 89.25 223 ASP A C 1
ATOM 1772 O O . ASP A 1 223 ? -9.996 6.815 -0.775 1.00 89.25 223 ASP A O 1
ATOM 1776 N N . GLN A 1 224 ? -9.731 8.706 0.392 1.00 91.31 224 GLN A N 1
ATOM 1777 C CA . GLN A 1 224 ? -8.568 8.206 1.133 1.00 91.31 224 GLN A CA 1
ATOM 1778 C C . GLN A 1 224 ? -8.921 6.974 1.970 1.00 91.31 224 GLN A C 1
ATOM 1780 O O . GLN A 1 224 ? -8.162 5.999 1.976 1.00 91.31 224 GLN A O 1
ATOM 1785 N N . ARG A 1 225 ? -10.087 6.985 2.630 1.00 92.62 225 ARG A N 1
ATOM 1786 C CA . ARG A 1 225 ? -10.572 5.832 3.399 1.00 92.62 225 ARG A CA 1
ATOM 1787 C C . ARG A 1 225 ? -10.835 4.640 2.494 1.00 92.62 225 ARG A C 1
ATOM 1789 O O . ARG A 1 225 ? -10.341 3.551 2.768 1.00 92.62 225 ARG A O 1
ATOM 1796 N N . ARG A 1 226 ? -11.549 4.843 1.385 1.00 91.94 226 ARG A N 1
ATOM 1797 C CA . ARG A 1 226 ? -11.845 3.793 0.403 1.00 91.94 226 ARG A CA 1
ATOM 1798 C C . ARG A 1 226 ? -10.572 3.129 -0.122 1.00 91.94 226 ARG A C 1
ATOM 1800 O O . ARG A 1 226 ? -10.495 1.899 -0.146 1.00 91.94 226 ARG A O 1
ATOM 1807 N N . ARG A 1 227 ? -9.565 3.930 -0.490 1.00 90.94 227 ARG A N 1
ATOM 1808 C CA . ARG A 1 227 ? -8.245 3.449 -0.927 1.00 90.94 227 ARG A CA 1
ATOM 1809 C C . ARG A 1 227 ? -7.573 2.610 0.160 1.00 90.94 227 ARG A C 1
ATOM 1811 O O . ARG A 1 227 ? -7.110 1.501 -0.109 1.00 90.94 227 ARG A O 1
ATOM 1818 N N . ALA A 1 228 ? -7.575 3.101 1.398 1.00 94.12 228 ALA A N 1
ATOM 1819 C CA . ALA A 1 228 ? -6.978 2.398 2.526 1.00 94.12 228 ALA A CA 1
ATOM 1820 C C . ALA A 1 228 ? -7.668 1.057 2.827 1.00 94.12 228 ALA A C 1
ATOM 1822 O O . ALA A 1 228 ? -6.977 0.060 3.018 1.00 94.12 228 ALA A O 1
ATOM 1823 N N . ILE A 1 229 ? -9.005 1.005 2.795 1.00 95.50 229 ILE A N 1
ATOM 1824 C CA . ILE A 1 229 ? -9.792 -0.225 2.988 1.00 95.50 229 ILE A CA 1
ATOM 1825 C C . ILE A 1 229 ? -9.436 -1.265 1.923 1.00 95.50 229 ILE A C 1
ATOM 1827 O O . ILE A 1 229 ? -9.158 -2.417 2.256 1.00 95.50 229 ILE A O 1
ATOM 1831 N N . GLY A 1 230 ? -9.397 -0.858 0.650 1.00 93.75 230 GLY A N 1
ATOM 1832 C CA . GLY A 1 230 ? -9.070 -1.754 -0.459 1.00 93.75 230 GLY A CA 1
ATOM 1833 C C . GLY A 1 230 ? -7.683 -2.379 -0.316 1.00 93.75 230 GLY A C 1
ATOM 1834 O O . GLY A 1 230 ? -7.528 -3.591 -0.463 1.00 93.75 230 GLY A O 1
ATOM 1835 N N . VAL A 1 231 ? -6.675 -1.575 0.032 1.00 94.75 231 VAL A N 1
ATOM 1836 C CA . VAL A 1 231 ? -5.305 -2.078 0.194 1.00 94.75 231 VAL A CA 1
ATOM 1837 C C . VAL A 1 231 ? -5.130 -2.865 1.501 1.00 94.75 231 VAL A C 1
ATOM 1839 O O . VAL A 1 231 ? -4.423 -3.873 1.507 1.00 94.75 231 VAL A O 1
ATOM 1842 N N . LEU A 1 232 ? -5.819 -2.509 2.590 1.00 95.12 232 LEU A N 1
ATOM 1843 C CA . LEU A 1 232 ? -5.847 -3.328 3.812 1.00 95.12 232 LEU A CA 1
ATOM 1844 C C . LEU A 1 232 ? -6.526 -4.682 3.584 1.00 95.12 232 LEU A C 1
ATOM 1846 O O . LEU A 1 232 ? -6.036 -5.688 4.083 1.00 95.12 232 LEU A O 1
ATOM 1850 N N . GLY A 1 233 ? -7.559 -4.767 2.745 1.00 94.62 233 GLY A N 1
ATOM 1851 C CA . GLY A 1 233 ? -8.116 -6.056 2.315 1.00 94.62 233 GLY A CA 1
ATOM 1852 C C . GLY A 1 233 ? -7.075 -6.976 1.659 1.00 94.62 233 GLY A C 1
ATOM 1853 O O . GLY A 1 233 ? -7.172 -8.200 1.760 1.00 94.62 233 GLY A O 1
ATOM 1854 N N . LEU A 1 234 ? -6.021 -6.400 1.065 1.00 91.94 234 LEU A N 1
ATOM 1855 C CA . LEU A 1 234 ? -4.928 -7.111 0.391 1.00 91.94 234 LEU A CA 1
ATOM 1856 C C . LEU A 1 234 ? -3.691 -7.366 1.252 1.00 91.94 234 LEU A C 1
ATOM 1858 O O . LEU A 1 234 ? -3.024 -8.377 1.028 1.00 91.94 234 LEU A O 1
ATOM 1862 N N . LEU A 1 235 ? -3.399 -6.495 2.223 1.00 91.88 235 LEU A N 1
ATOM 1863 C CA . LEU A 1 235 ? -2.175 -6.555 3.036 1.00 91.88 235 LEU A CA 1
ATOM 1864 C C . LEU A 1 235 ? -2.409 -6.708 4.532 1.00 91.88 235 LEU A C 1
ATOM 1866 O O . LEU A 1 235 ? -1.487 -7.088 5.239 1.00 91.88 235 LEU A O 1
ATOM 1870 N N . GLY A 1 236 ? -3.612 -6.420 5.014 1.00 92.56 236 GLY A N 1
ATOM 1871 C CA . GLY A 1 236 ? -3.963 -6.442 6.430 1.00 92.56 236 GLY A CA 1
ATOM 1872 C C . GLY A 1 236 ? -3.791 -7.812 7.075 1.00 92.56 236 GLY A C 1
ATOM 1873 O O . GLY A 1 236 ? -3.751 -8.836 6.385 1.00 92.56 236 GLY A O 1
ATOM 1874 N N . ASP A 1 237 ? -3.663 -7.795 8.394 1.00 92.00 237 ASP A N 1
ATOM 1875 C CA . ASP A 1 237 ? -3.521 -8.956 9.267 1.00 92.00 237 ASP A CA 1
ATOM 1876 C C . ASP A 1 237 ? -4.808 -9.222 10.081 1.00 92.00 237 ASP A C 1
ATOM 1878 O O . ASP A 1 237 ? -5.829 -8.555 9.912 1.00 92.00 237 ASP A O 1
ATOM 1882 N N . LEU A 1 238 ? -4.791 -10.212 10.979 1.00 90.38 238 LEU A N 1
ATOM 1883 C CA . LEU A 1 238 ? -5.956 -10.516 11.822 1.00 90.38 238 LEU A CA 1
ATOM 1884 C C . LEU A 1 238 ? -6.332 -9.375 12.786 1.00 90.38 238 LEU A C 1
ATOM 1886 O O . LEU A 1 238 ? -7.493 -9.285 13.183 1.00 90.38 238 LEU A O 1
ATOM 1890 N N . GLN A 1 239 ? -5.395 -8.498 13.162 1.00 90.31 239 GLN A N 1
ATOM 1891 C CA . GLN A 1 239 ? -5.704 -7.339 14.009 1.00 90.31 239 GLN A CA 1
ATOM 1892 C C . GLN A 1 239 ? -6.544 -6.327 13.228 1.00 90.31 239 GLN A C 1
ATOM 1894 O O . GLN A 1 239 ? -7.478 -5.743 13.785 1.00 90.31 239 GLN A O 1
ATOM 1899 N N . ASP A 1 240 ? -6.283 -6.191 11.926 1.00 94.50 240 ASP A N 1
ATOM 1900 C CA . ASP A 1 240 ? -7.068 -5.333 11.043 1.00 94.50 240 ASP A CA 1
ATOM 1901 C C . ASP A 1 240 ? -8.538 -5.762 10.963 1.00 94.50 240 ASP A C 1
ATOM 1903 O O . ASP A 1 240 ? -9.401 -4.900 10.852 1.00 94.50 240 ASP A O 1
ATOM 1907 N N . ILE A 1 241 ? -8.869 -7.052 11.108 1.00 92.94 241 ILE A N 1
ATOM 1908 C CA . ILE A 1 241 ? -10.275 -7.500 11.137 1.00 92.94 241 ILE A CA 1
ATOM 1909 C C . ILE A 1 241 ? -11.038 -6.826 12.283 1.00 92.94 241 ILE A C 1
ATOM 1911 O O . ILE A 1 241 ? -12.163 -6.373 12.085 1.00 92.94 241 ILE A O 1
ATOM 1915 N N . SER A 1 242 ? -10.428 -6.735 13.468 1.00 89.12 242 SER A N 1
ATOM 1916 C CA . SER A 1 242 ? -11.068 -6.109 14.631 1.00 89.12 242 SER A CA 1
ATOM 1917 C C . SER A 1 242 ? -11.252 -4.601 14.446 1.00 89.12 242 SER A C 1
ATOM 1919 O O . SER A 1 242 ? -12.327 -4.077 14.721 1.00 89.12 242 SER A O 1
ATOM 1921 N N . LEU A 1 243 ? -10.249 -3.924 13.877 1.00 93.50 243 LEU A N 1
ATOM 1922 C CA . LEU A 1 243 ? -10.340 -2.512 13.516 1.00 93.50 243 LEU A CA 1
ATOM 1923 C C . LEU A 1 243 ? -11.453 -2.264 12.490 1.00 93.50 243 LEU A C 1
ATOM 1925 O O . LEU A 1 243 ? -12.274 -1.370 12.675 1.00 93.50 243 LEU A O 1
ATOM 1929 N N . LEU A 1 244 ? -11.501 -3.052 11.415 1.00 94.06 244 LEU A N 1
ATOM 1930 C CA . LEU A 1 244 ? -12.499 -2.897 10.355 1.00 94.06 244 LEU A CA 1
ATOM 1931 C C . LEU A 1 244 ? -13.919 -3.201 10.858 1.00 94.06 244 LEU A C 1
ATOM 1933 O O . LEU A 1 244 ? -14.857 -2.519 10.448 1.00 94.06 244 LEU A O 1
ATOM 1937 N N . ALA A 1 245 ? -14.079 -4.166 11.770 1.00 89.94 245 ALA A N 1
ATOM 1938 C CA . ALA A 1 245 ? -15.358 -4.466 12.411 1.00 89.94 245 ALA A CA 1
ATOM 1939 C C . ALA A 1 245 ? -15.850 -3.302 13.284 1.00 89.94 245 ALA A C 1
ATOM 1941 O O . ALA A 1 245 ? -17.006 -2.897 13.164 1.00 89.94 245 ALA A O 1
ATOM 1942 N N . ASP A 1 246 ? -14.971 -2.727 14.111 1.00 90.25 246 ASP A N 1
ATOM 1943 C CA . ASP A 1 246 ? -15.312 -1.566 14.937 1.00 90.25 246 ASP A CA 1
ATOM 1944 C C . ASP A 1 246 ? -15.674 -0.358 14.063 1.00 90.25 246 ASP A C 1
ATOM 1946 O O . ASP A 1 246 ? -16.653 0.336 14.333 1.00 90.25 246 ASP A O 1
ATOM 1950 N N . LEU A 1 247 ? -14.943 -0.139 12.965 1.00 91.00 247 LEU A N 1
ATOM 1951 C CA . LEU A 1 247 ? -15.259 0.911 11.993 1.00 91.00 247 LEU A CA 1
ATOM 1952 C C . LEU A 1 247 ? -16.603 0.688 11.293 1.00 91.00 247 LEU A C 1
ATOM 1954 O O . LEU A 1 247 ? -17.330 1.652 11.069 1.00 91.00 247 LEU A O 1
ATOM 1958 N N . ALA A 1 248 ? -16.956 -0.559 10.974 1.00 89.00 248 ALA A N 1
ATOM 1959 C CA . ALA A 1 248 ? -18.259 -0.888 10.403 1.00 89.00 248 ALA A CA 1
ATOM 1960 C C . ALA A 1 248 ? -19.400 -0.658 11.411 1.00 89.00 248 ALA A C 1
ATOM 1962 O O . ALA A 1 248 ? -20.495 -0.265 11.013 1.00 89.00 248 ALA A O 1
ATOM 1963 N N . ALA A 1 249 ? -19.142 -0.863 12.707 1.00 85.62 249 ALA A N 1
ATOM 1964 C CA . ALA A 1 249 ? -20.115 -0.663 13.780 1.00 85.62 249 ALA A CA 1
ATOM 1965 C C . ALA A 1 249 ? -20.365 0.815 14.124 1.00 85.62 249 ALA A C 1
ATOM 1967 O O . ALA A 1 249 ? -21.457 1.147 14.582 1.00 85.62 249 ALA A O 1
ATOM 1968 N N . VAL A 1 250 ? -19.388 1.704 13.892 1.00 83.81 250 VAL A N 1
ATOM 1969 C CA . VAL A 1 250 ? -19.567 3.164 14.055 1.00 83.81 250 VAL A CA 1
ATOM 1970 C C . VAL A 1 250 ? -20.637 3.716 13.102 1.00 83.81 250 VAL A C 1
ATOM 1972 O O . VAL A 1 250 ? -21.249 4.737 13.407 1.00 83.81 250 VAL A O 1
ATOM 1975 N N . GLY A 1 251 ? -20.920 3.010 12.003 1.00 73.38 251 GLY A N 1
ATOM 1976 C CA . GLY A 1 251 ? -21.888 3.426 10.997 1.00 73.38 251 GLY A CA 1
ATOM 1977 C C . GLY A 1 251 ? -21.361 4.539 10.093 1.00 73.38 251 GLY A C 1
ATOM 1978 O O . GLY A 1 251 ? -20.217 4.990 10.210 1.00 73.38 251 GLY A O 1
ATOM 1979 N N . ASP A 1 252 ? -22.209 4.961 9.161 1.00 70.81 252 ASP A N 1
ATOM 1980 C CA . ASP A 1 252 ? -21.893 6.039 8.233 1.00 70.81 252 ASP A CA 1
ATOM 1981 C C . ASP A 1 252 ? -21.855 7.371 8.996 1.00 70.81 252 ASP A C 1
ATOM 1983 O O . ASP A 1 252 ? -22.873 7.875 9.469 1.00 70.81 252 ASP A O 1
ATOM 1987 N N . VAL A 1 253 ? -20.654 7.931 9.146 1.00 67.88 253 VAL A N 1
ATOM 1988 C CA . VAL A 1 253 ? -20.459 9.318 9.590 1.00 67.88 253 VAL A CA 1
ATOM 1989 C C . VAL A 1 253 ? -20.984 10.246 8.487 1.00 67.88 253 VAL A C 1
ATOM 1991 O O . VAL A 1 253 ? -20.950 9.868 7.315 1.00 67.88 253 VAL A O 1
ATOM 1994 N N . ASP A 1 254 ? -21.435 11.458 8.818 1.00 65.62 254 ASP A N 1
ATOM 1995 C CA . ASP A 1 254 ? -21.732 12.486 7.812 1.00 65.62 254 ASP A CA 1
ATOM 1996 C C . ASP A 1 254 ? -20.545 12.608 6.832 1.00 65.62 254 ASP A C 1
ATOM 1998 O O . ASP A 1 254 ? -19.425 12.930 7.230 1.00 65.62 254 ASP A O 1
ATOM 2002 N N . GLY A 1 255 ? -20.764 12.269 5.556 1.00 65.56 255 GLY A N 1
ATOM 2003 C CA . GLY A 1 255 ? -19.694 12.154 4.554 1.00 65.56 255 GLY A CA 1
ATOM 2004 C C . GLY A 1 255 ? -19.119 10.742 4.344 1.00 65.56 255 GLY A C 1
ATOM 2005 O O . GLY A 1 255 ? -18.046 10.599 3.757 1.00 65.56 255 GLY A O 1
ATOM 2006 N N . ALA A 1 256 ? -19.784 9.676 4.789 1.00 69.00 256 ALA A N 1
ATOM 2007 C CA . ALA A 1 256 ? -19.473 8.317 4.346 1.00 69.00 256 ALA A CA 1
ATOM 2008 C C . ALA A 1 256 ? -19.687 8.182 2.830 1.00 69.00 256 ALA A C 1
ATOM 2010 O O . ALA A 1 256 ? -20.642 8.729 2.270 1.00 69.00 256 ALA A O 1
ATOM 2011 N N . PHE A 1 257 ? -18.796 7.461 2.145 1.00 80.19 257 PHE A N 1
ATOM 2012 C CA . PHE A 1 257 ? -19.029 7.169 0.732 1.00 80.19 257 PHE A CA 1
ATOM 2013 C C . PHE A 1 257 ? -20.048 6.028 0.601 1.00 80.19 257 PHE A C 1
ATOM 2015 O O . PHE A 1 257 ? -20.069 5.122 1.440 1.00 80.19 257 PHE A O 1
ATOM 2022 N N . PRO A 1 258 ? -20.868 6.014 -0.467 1.00 81.00 258 PRO A N 1
ATOM 2023 C CA . PRO A 1 258 ? -21.818 4.934 -0.688 1.00 81.00 258 PRO A CA 1
ATOM 2024 C C . PRO A 1 258 ? -21.109 3.575 -0.658 1.00 81.00 258 PRO A C 1
ATOM 2026 O O . PRO A 1 258 ? -20.167 3.348 -1.422 1.00 81.00 258 PRO A O 1
ATOM 2029 N N . ASN A 1 259 ? -21.600 2.658 0.179 1.00 87.44 259 ASN A N 1
ATOM 2030 C CA . ASN A 1 259 ? -21.078 1.297 0.358 1.00 87.44 259 ASN A CA 1
ATOM 2031 C C . ASN A 1 259 ? -19.768 1.176 1.162 1.00 87.44 259 ASN A C 1
ATOM 2033 O O . ASN A 1 259 ? -19.076 0.163 1.028 1.00 87.44 259 ASN A O 1
ATOM 2037 N N . GLU A 1 260 ? -19.421 2.151 2.009 1.00 91.25 260 GLU A N 1
ATOM 2038 C CA . GLU A 1 260 ? -18.247 2.053 2.887 1.00 91.25 260 GLU A CA 1
ATOM 2039 C C . GLU A 1 260 ? -18.291 0.800 3.780 1.00 91.25 260 GLU A C 1
ATOM 2041 O O . GLU A 1 260 ? -17.336 0.021 3.783 1.00 91.25 260 GLU A O 1
ATOM 2046 N N . THR A 1 261 ? -19.422 0.519 4.436 1.00 91.69 261 THR A N 1
ATOM 2047 C CA . THR A 1 261 ? -19.615 -0.718 5.217 1.00 91.69 261 THR A CA 1
ATOM 2048 C C . THR A 1 261 ? -19.394 -1.977 4.376 1.00 91.69 261 THR A C 1
ATOM 2050 O O . THR A 1 261 ? -18.697 -2.895 4.801 1.00 91.69 261 THR A O 1
ATOM 2053 N N . THR A 1 262 ? -19.928 -2.024 3.153 1.00 92.62 262 THR A N 1
ATOM 2054 C CA . THR A 1 262 ? -19.737 -3.162 2.241 1.00 92.62 262 THR A CA 1
ATOM 2055 C C . THR A 1 262 ? -18.263 -3.347 1.881 1.00 92.62 262 THR A C 1
ATOM 2057 O O . THR A 1 262 ? -17.780 -4.477 1.834 1.00 92.62 262 THR A O 1
ATOM 2060 N N . ALA A 1 263 ? -17.528 -2.252 1.661 1.00 93.25 263 ALA A N 1
ATOM 2061 C CA . ALA A 1 263 ? -16.095 -2.297 1.391 1.00 93.25 263 ALA A CA 1
ATOM 2062 C C . ALA A 1 263 ? -15.298 -2.807 2.604 1.00 93.25 263 ALA A C 1
ATOM 2064 O O . ALA A 1 263 ? -14.396 -3.626 2.430 1.00 93.25 263 ALA A O 1
ATOM 2065 N N . LEU A 1 264 ? -15.655 -2.379 3.823 1.00 94.62 264 LEU A N 1
ATOM 2066 C CA . LEU A 1 264 ? -15.055 -2.875 5.068 1.00 94.62 264 LEU A CA 1
ATOM 2067 C C . LEU A 1 264 ? -15.264 -4.387 5.220 1.00 94.62 264 LEU A C 1
ATOM 2069 O O . LEU A 1 264 ? -14.302 -5.123 5.432 1.00 94.62 264 LEU A O 1
ATOM 2073 N N . LEU A 1 265 ? -16.498 -4.862 5.034 1.00 94.06 265 LEU A N 1
ATOM 2074 C CA . LEU A 1 265 ? -16.831 -6.286 5.118 1.00 94.06 265 LEU A CA 1
ATOM 2075 C C . LEU A 1 265 ? -16.104 -7.111 4.048 1.00 94.06 265 LEU A C 1
ATOM 2077 O O . LEU A 1 265 ? -15.587 -8.189 4.343 1.00 94.06 265 LEU A O 1
ATOM 2081 N N . ALA A 1 266 ? -16.005 -6.596 2.819 1.00 95.00 266 ALA A N 1
ATOM 2082 C CA . ALA A 1 266 ? -15.249 -7.246 1.753 1.00 95.00 266 ALA A CA 1
ATOM 2083 C C . ALA A 1 266 ? -13.748 -7.324 2.076 1.00 95.00 266 ALA A C 1
ATOM 2085 O O . ALA A 1 266 ? -13.119 -8.349 1.817 1.00 95.00 266 ALA A O 1
ATOM 2086 N N . ALA A 1 267 ? -13.169 -6.276 2.669 1.00 95.75 267 ALA A N 1
ATOM 2087 C CA . ALA A 1 267 ? -11.780 -6.295 3.118 1.00 95.75 267 ALA A CA 1
ATOM 2088 C C . ALA A 1 267 ? -11.559 -7.329 4.236 1.00 95.75 267 ALA A C 1
ATOM 2090 O O . ALA A 1 267 ? -10.596 -8.091 4.173 1.00 95.75 267 ALA A O 1
ATOM 2091 N N . MET A 1 268 ? -12.473 -7.422 5.208 1.00 95.81 268 MET A N 1
ATOM 2092 C CA . MET A 1 268 ? -12.419 -8.438 6.269 1.00 95.81 268 MET A CA 1
ATOM 2093 C C . MET A 1 268 ? -12.479 -9.868 5.713 1.00 95.81 268 MET A C 1
ATOM 2095 O O . MET A 1 268 ? -11.695 -10.717 6.133 1.00 95.81 268 MET A O 1
ATOM 2099 N N . ASP A 1 269 ? -13.370 -10.134 4.752 1.00 95.56 269 ASP A N 1
ATOM 2100 C CA . ASP A 1 269 ? -13.477 -11.437 4.079 1.00 95.56 269 ASP A CA 1
ATOM 2101 C C . ASP A 1 269 ? -12.211 -11.777 3.272 1.00 95.56 269 ASP A C 1
ATOM 2103 O O . ASP A 1 269 ? -11.734 -12.911 3.290 1.00 95.56 269 ASP A O 1
ATOM 2107 N N . GLN A 1 270 ? -11.598 -10.790 2.610 1.00 94.12 270 GLN A N 1
ATOM 2108 C CA . GLN A 1 270 ? -10.325 -11.001 1.915 1.00 94.12 270 GLN A CA 1
ATOM 2109 C C . GLN A 1 270 ? -9.173 -11.320 2.869 1.00 94.12 270 GLN A C 1
ATOM 2111 O O 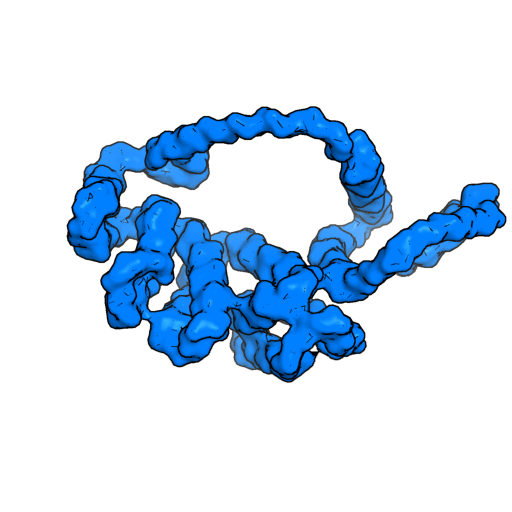. GLN A 1 270 ? -8.328 -12.152 2.533 1.00 94.12 270 GLN A O 1
ATOM 2116 N N . ILE A 1 271 ? -9.122 -10.670 4.035 1.00 93.50 271 ILE A N 1
ATOM 2117 C CA . ILE A 1 271 ? -8.124 -10.966 5.066 1.00 93.50 271 ILE A CA 1
ATOM 2118 C C . ILE A 1 271 ? -8.360 -12.386 5.600 1.00 93.50 271 ILE A C 1
ATOM 2120 O O . ILE A 1 271 ? -7.441 -13.199 5.564 1.00 93.50 271 ILE A O 1
ATOM 2124 N N . SER A 1 272 ? -9.587 -12.733 6.004 1.00 93.12 272 SER A N 1
ATOM 2125 C CA . SER A 1 272 ? -9.895 -14.020 6.653 1.00 93.12 272 SER A CA 1
ATOM 2126 C C . SER A 1 272 ? -9.632 -15.254 5.779 1.00 93.12 272 SER A C 1
ATOM 2128 O O . SER A 1 272 ? -9.346 -16.328 6.303 1.00 93.12 272 SER A O 1
ATOM 2130 N N . ARG A 1 273 ? -9.692 -15.114 4.449 1.00 92.75 273 ARG A N 1
ATOM 2131 C CA . ARG A 1 273 ? -9.435 -16.205 3.492 1.00 92.75 273 ARG A CA 1
ATOM 2132 C C . ARG A 1 273 ? -7.956 -16.467 3.210 1.00 92.75 273 ARG A C 1
ATOM 2134 O O . ARG A 1 273 ? -7.649 -17.372 2.429 1.00 92.75 273 ARG A O 1
ATOM 2141 N N . ARG A 1 274 ? -7.024 -15.687 3.764 1.00 86.50 274 ARG A N 1
ATOM 2142 C CA . ARG A 1 274 ? -5.599 -15.891 3.477 1.00 86.50 274 ARG A CA 1
ATOM 2143 C C . ARG A 1 274 ? -5.060 -17.116 4.220 1.00 86.50 274 ARG A C 1
ATOM 2145 O O . ARG A 1 274 ? -5.191 -17.188 5.436 1.00 86.50 274 ARG A O 1
ATOM 2152 N N . PRO A 1 275 ? -4.393 -18.047 3.518 1.00 76.56 275 PRO A N 1
ATOM 2153 C CA . PRO A 1 275 ? -3.984 -19.327 4.096 1.00 76.56 275 PRO A CA 1
ATOM 2154 C C . PRO A 1 275 ? -2.860 -19.233 5.144 1.00 76.56 275 PRO A C 1
ATOM 2156 O O . PRO A 1 275 ? -2.637 -20.208 5.850 1.00 76.56 275 PRO A O 1
ATOM 2159 N N . ASN A 1 276 ? -2.163 -18.092 5.250 1.00 70.25 276 ASN A N 1
ATOM 2160 C CA . ASN A 1 276 ? -0.923 -17.948 6.026 1.00 70.25 276 ASN A CA 1
ATOM 2161 C C . ASN A 1 276 ? -0.936 -16.739 6.991 1.00 70.25 276 ASN A C 1
ATOM 2163 O O . ASN A 1 276 ? 0.086 -16.066 7.125 1.00 70.25 276 ASN A O 1
ATOM 2167 N N . LEU A 1 277 ? -2.085 -16.411 7.593 1.00 64.69 277 LEU A N 1
ATOM 2168 C CA . LEU A 1 277 ? -2.184 -15.369 8.629 1.00 64.69 277 LEU A CA 1
ATOM 2169 C C . LEU A 1 277 ? -1.865 -15.885 10.036 1.00 64.69 277 LEU A C 1
ATOM 2171 O O . LEU A 1 277 ? -2.224 -17.045 10.333 1.00 64.69 277 LEU A O 1
#

Radius of gyration: 23.3 Å; Cα contacts (8 Å, |Δi|>4): 226; chains: 1; bounding box: 52×50×69 Å

Sequence (277 aa):
MRVLDYLIRRYGETEVARRPARRVALPTAVVNTRAMVVHHHLWSGVVAGVKSRSQAQQRIANVLHRMEDSFGSAEEDGTDESHSINPFDEPEDYPFPTRHRWGRTVFWAFRLGCGRLKAVRRSLAHSPFLPEYAVKYLLEGPGLTAAEHVQAIKMLACCASRYVFESAVEALADRLESAGCDPVCKALADLLRRPVVQEFYYPKTVKTAQMRLRERLASEAPDQRRRAIGVLGLLGDLQDISLLADLAAVGDVDGAFPNETTALLAAMDQISRRPNL